Protein AF-A0AAV2YYG1-F1 (afdb_monomer_lite)

Sequence (210 aa):
MPCVVYTFDCQHHDLSSPADANVFAFLDPSVLVTLNFANCSQLIVPQDIHNFPNLVGINVKHSVLVDWSVDAIVSQEYHPLMVFIIFSNVNLTGVPAAIAGPLPDLLQDIEFSHTNLSVIPDNLNEAWPGVGTLYIEYSGIRNVPESLMRMDLFDLSLIGNDLETIPALAQLPTSIGNVALDPNPLQRLPERFTNWLLSSLVWKVRVWWT

Organism: NCBI:txid4803

Radius of gyration: 18.18 Å; chains: 1; bounding box: 48×30×52 Å

InterPro domains:
  IPR001611 Leucine-rich repeat [PS51450] (152-173)
  IPR032675 Leucine-rich repeat domain superfamily [G3DSA:3.80.10.10] (7-203)

Secondary structure (DSSP, 8-state):
---EEEEEETTTTT-SS--STTTTTTS-TTTEEEEEEES-TTEE--GGGGG-TT--EEEEEEEEEEE--GGG---TTT-TT--EEEEEEEE-SSS-GGGSSPPPTT--EEEEES-------TTHHHH-TT--EEEEESS------TTGGGS--SEEE-TTS--S--GGGGG--TT--EEE--S---S---HHHHHHHHH-SS--EE----

Structure (mmCIF, N/CA/C/O backbone):
data_AF-A0AAV2YYG1-F1
#
_entry.id   AF-A0AAV2YYG1-F1
#
loop_
_atom_site.group_PDB
_atom_site.id
_atom_site.type_symbol
_atom_site.label_atom_id
_atom_site.label_alt_id
_atom_site.label_comp_id
_atom_site.label_asym_id
_atom_site.label_entity_id
_atom_site.label_seq_id
_atom_site.pdbx_PDB_ins_code
_atom_site.Cartn_x
_atom_site.Cartn_y
_atom_site.Cartn_z
_atom_site.occupancy
_atom_site.B_iso_or_equiv
_atom_site.auth_seq_id
_atom_site.auth_comp_id
_atom_site.auth_asym_id
_atom_site.auth_atom_id
_atom_site.pdbx_PDB_model_num
ATOM 1 N N . MET A 1 1 ? 19.850 17.125 -1.823 1.00 51.41 1 MET A N 1
ATOM 2 C CA . MET A 1 1 ? 19.357 15.749 -2.020 1.00 51.41 1 MET A CA 1
ATOM 3 C C . MET A 1 1 ? 18.451 15.771 -3.235 1.00 51.41 1 MET A C 1
ATOM 5 O O . MET A 1 1 ? 17.600 16.654 -3.269 1.00 51.41 1 MET A O 1
ATOM 9 N N . PRO A 1 2 ? 18.678 14.944 -4.263 1.00 53.31 2 PRO A N 1
ATOM 10 C CA . PRO A 1 2 ? 17.749 14.862 -5.381 1.00 53.31 2 PRO A CA 1
ATOM 11 C C . PRO A 1 2 ? 16.475 14.131 -4.925 1.00 53.31 2 PRO A C 1
ATOM 13 O O . PRO A 1 2 ? 16.553 13.070 -4.320 1.00 53.31 2 PRO A O 1
ATOM 16 N N . CYS A 1 3 ? 15.317 14.743 -5.176 1.00 72.44 3 CYS A N 1
ATOM 17 C CA . CYS A 1 3 ? 13.986 14.217 -4.866 1.00 72.44 3 CYS A CA 1
ATOM 18 C C . CYS A 1 3 ? 13.313 13.803 -6.177 1.00 72.44 3 CYS A C 1
ATOM 20 O O . CYS A 1 3 ? 12.351 14.443 -6.607 1.00 72.44 3 CYS A O 1
ATOM 22 N N . VAL A 1 4 ? 13.886 12.834 -6.896 1.00 92.12 4 VAL A N 1
ATOM 23 C CA . VAL A 1 4 ? 13.307 12.452 -8.187 1.00 92.12 4 VAL A CA 1
ATOM 24 C C . VAL A 1 4 ? 12.085 11.585 -7.931 1.00 92.12 4 VAL A C 1
ATOM 26 O O . VAL A 1 4 ? 12.166 10.521 -7.317 1.00 92.12 4 VAL A O 1
ATOM 29 N N . VAL A 1 5 ? 10.950 12.073 -8.419 1.00 95.75 5 VAL A N 1
ATOM 30 C CA . VAL A 1 5 ? 9.701 11.329 -8.521 1.00 95.75 5 VAL A CA 1
ATOM 31 C C . VAL A 1 5 ? 9.518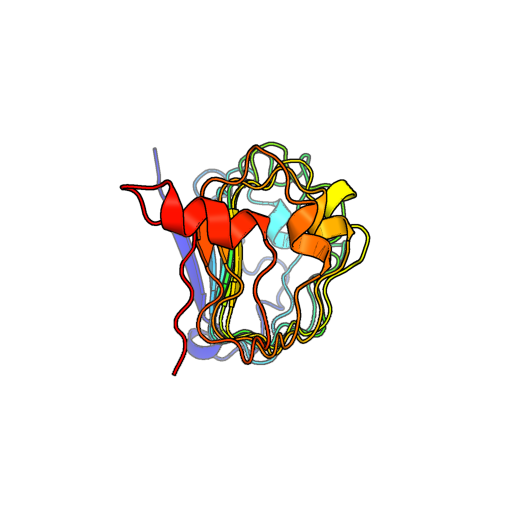 10.991 -9.989 1.00 95.75 5 VAL A C 1
ATOM 33 O O . VAL A 1 5 ? 9.476 11.892 -10.828 1.00 95.75 5 VAL A O 1
ATOM 36 N N . TYR A 1 6 ? 9.406 9.707 -10.305 1.00 96.94 6 TYR A N 1
ATOM 37 C CA . TYR A 1 6 ? 9.127 9.255 -11.659 1.00 96.94 6 TYR A CA 1
ATOM 38 C C . TYR A 1 6 ? 7.736 8.632 -11.727 1.00 96.94 6 TYR A C 1
ATOM 40 O O . TYR A 1 6 ? 7.323 7.905 -10.828 1.00 96.94 6 TYR A O 1
ATOM 48 N N . THR A 1 7 ? 6.997 8.944 -12.791 1.00 97.50 7 THR A N 1
ATOM 49 C CA . THR A 1 7 ? 5.687 8.348 -13.061 1.00 97.50 7 THR A CA 1
ATOM 50 C C . THR A 1 7 ? 5.749 7.607 -14.381 1.00 97.50 7 THR A C 1
ATOM 52 O O . THR A 1 7 ? 5.932 8.236 -15.421 1.00 97.50 7 THR A O 1
ATOM 55 N N . PHE A 1 8 ? 5.566 6.292 -14.328 1.00 97.31 8 PHE A N 1
ATOM 56 C CA . PHE A 1 8 ? 5.313 5.473 -15.499 1.00 97.31 8 PHE A CA 1
ATOM 57 C C . PHE A 1 8 ? 3.809 5.470 -15.775 1.00 97.31 8 PHE A C 1
ATOM 59 O O . PHE A 1 8 ? 3.034 4.804 -15.084 1.00 97.31 8 PHE A O 1
ATOM 66 N N . ASP A 1 9 ? 3.394 6.271 -16.752 1.00 97.81 9 ASP A N 1
ATOM 67 C CA . ASP A 1 9 ? 2.005 6.357 -17.193 1.00 97.81 9 ASP A CA 1
ATOM 68 C C . ASP A 1 9 ? 1.809 5.473 -18.428 1.00 97.81 9 ASP A C 1
ATOM 70 O O . ASP A 1 9 ? 2.222 5.824 -19.534 1.00 97.81 9 ASP A O 1
ATOM 74 N N . CYS A 1 10 ? 1.198 4.305 -18.231 1.00 97.25 10 CYS A N 1
ATOM 75 C CA . CYS A 1 10 ? 0.993 3.320 -19.289 1.00 97.25 10 CYS A CA 1
ATOM 76 C C . CYS A 1 10 ? 0.221 3.905 -20.482 1.00 97.25 10 CYS A C 1
ATOM 78 O O . CYS A 1 10 ? 0.603 3.676 -21.628 1.00 97.25 10 CYS A O 1
ATOM 80 N N . GLN A 1 11 ? -0.800 4.727 -20.227 1.00 95.88 11 GLN A N 1
ATOM 81 C CA . GLN A 1 11 ? -1.577 5.369 -21.283 1.00 95.88 11 GLN A CA 1
ATOM 82 C C . GLN A 1 11 ? -0.733 6.372 -22.076 1.00 95.88 11 GLN A C 1
ATOM 84 O O . GLN A 1 11 ? -0.857 6.439 -23.294 1.00 95.88 11 GLN A O 1
ATOM 89 N N . HIS A 1 12 ? 0.143 7.132 -21.413 1.00 95.50 12 HIS A N 1
ATOM 90 C CA . HIS A 1 12 ? 1.052 8.054 -22.100 1.00 95.50 12 HIS A CA 1
ATOM 91 C C . HIS A 1 12 ? 2.069 7.334 -22.996 1.00 95.50 12 HIS A C 1
ATOM 93 O O . HIS A 1 12 ? 2.503 7.886 -24.005 1.00 95.50 12 HIS A O 1
ATOM 99 N N . HIS A 1 13 ? 2.444 6.111 -22.623 1.00 91.38 13 HIS A N 1
ATOM 100 C CA . HIS A 1 13 ? 3.375 5.278 -23.376 1.00 91.38 13 HIS A CA 1
ATOM 101 C C . HIS A 1 13 ? 2.696 4.368 -24.412 1.00 91.38 13 HIS A C 1
ATOM 103 O O . HIS A 1 13 ? 3.400 3.617 -25.080 1.00 91.38 13 HIS A O 1
ATOM 109 N N . ASP A 1 14 ? 1.364 4.419 -24.555 1.00 94.38 14 ASP A N 1
ATOM 110 C CA . ASP A 1 14 ? 0.575 3.478 -25.367 1.00 94.38 14 ASP A CA 1
ATOM 111 C C . ASP A 1 14 ? 0.835 1.999 -24.994 1.00 94.38 14 ASP A C 1
ATOM 113 O O . ASP A 1 14 ? 0.832 1.097 -25.835 1.00 94.38 14 ASP A O 1
ATOM 117 N N . LEU A 1 15 ? 1.055 1.742 -23.701 1.00 95.25 15 LEU A N 1
ATOM 118 C CA . LEU A 1 15 ? 1.311 0.425 -23.120 1.00 95.25 15 LEU A CA 1
ATOM 119 C C . LEU A 1 15 ? 0.206 0.042 -22.131 1.00 95.25 15 LEU A C 1
ATOM 121 O O . LEU A 1 15 ? -0.528 0.882 -21.619 1.00 95.25 15 LEU A O 1
ATOM 125 N N . SER A 1 16 ? 0.091 -1.248 -21.820 1.00 95.94 16 SER A N 1
ATOM 126 C CA . SER A 1 16 ? -0.790 -1.741 -20.748 1.00 95.94 16 SER A CA 1
ATOM 127 C C . SER A 1 16 ? -0.060 -1.963 -19.420 1.00 95.94 16 SER A C 1
ATOM 129 O O . SER A 1 16 ? -0.708 -2.021 -18.374 1.00 95.94 16 SER A O 1
ATOM 131 N N . SER A 1 17 ? 1.268 -2.112 -19.479 1.00 96.19 17 SER A N 1
ATOM 132 C CA . SER A 1 17 ? 2.172 -2.389 -18.360 1.00 96.19 17 SER A CA 1
ATOM 133 C C . SER A 1 17 ? 3.616 -2.015 -18.733 1.00 96.19 17 SER A C 1
ATOM 135 O O . SER A 1 17 ? 3.955 -2.087 -19.918 1.00 96.19 17 SER A O 1
ATOM 137 N N . PRO A 1 18 ? 4.495 -1.696 -17.767 1.00 93.00 18 PRO A N 1
ATOM 138 C CA . PRO A 1 18 ? 5.950 -1.695 -17.956 1.00 93.00 18 PRO A CA 1
ATOM 139 C C . PRO A 1 18 ? 6.473 -3.133 -18.166 1.00 93.00 18 PRO A C 1
ATOM 141 O O . PRO A 1 18 ? 6.970 -3.764 -17.240 1.00 93.00 18 PRO A O 1
ATOM 144 N N . ALA A 1 19 ? 6.279 -3.696 -19.362 1.00 74.38 19 ALA A N 1
ATOM 145 C CA . ALA A 1 19 ? 6.560 -5.109 -19.657 1.00 74.38 19 ALA A CA 1
ATOM 146 C C . ALA A 1 19 ? 7.968 -5.379 -20.223 1.00 74.38 19 ALA A C 1
ATOM 148 O O . ALA A 1 19 ? 8.418 -6.525 -20.224 1.00 74.38 19 ALA A O 1
ATOM 149 N N . ASP A 1 20 ? 8.661 -4.349 -20.710 1.00 74.12 20 ASP A N 1
ATOM 150 C CA . ASP A 1 20 ? 9.981 -4.508 -21.317 1.00 74.12 20 ASP A CA 1
ATOM 151 C C . ASP A 1 20 ? 11.079 -4.595 -20.250 1.00 74.12 20 ASP A C 1
ATOM 153 O O . ASP A 1 20 ? 11.157 -3.766 -19.340 1.00 74.12 20 ASP A O 1
ATOM 157 N N . ALA A 1 21 ? 11.981 -5.570 -20.397 1.00 64.81 21 ALA A N 1
ATOM 158 C CA . ALA A 1 21 ? 13.201 -5.618 -19.598 1.00 64.81 21 ALA A CA 1
ATOM 159 C C . ALA A 1 21 ? 13.973 -4.301 -19.771 1.00 64.81 21 ALA A C 1
ATOM 161 O O . ALA A 1 21 ? 14.219 -3.884 -20.907 1.00 64.81 21 ALA A O 1
ATOM 162 N N . ASN A 1 22 ? 14.403 -3.680 -18.668 1.00 71.25 22 ASN A N 1
ATOM 163 C CA . ASN A 1 22 ? 15.086 -2.382 -18.650 1.00 71.25 22 ASN A CA 1
ATOM 164 C C . ASN A 1 22 ? 14.200 -1.163 -18.955 1.00 71.25 22 ASN A C 1
ATOM 166 O O . ASN A 1 22 ? 14.725 -0.110 -19.329 1.00 71.25 22 ASN A O 1
ATOM 170 N N . VAL A 1 23 ? 12.881 -1.252 -18.751 1.00 85.31 23 VAL A N 1
ATOM 171 C CA . VAL A 1 23 ? 11.948 -0.112 -18.879 1.00 85.31 23 VAL A CA 1
ATOM 172 C C . VAL A 1 23 ? 12.403 1.138 -18.109 1.00 85.31 23 VAL A C 1
ATOM 174 O O . VAL A 1 23 ? 12.084 2.259 -18.497 1.00 85.31 23 VAL A O 1
ATOM 177 N N . PHE A 1 24 ? 13.214 0.963 -17.062 1.00 92.12 24 PHE A N 1
ATOM 178 C CA . PHE A 1 24 ? 13.755 2.045 -16.243 1.00 92.12 24 PHE A CA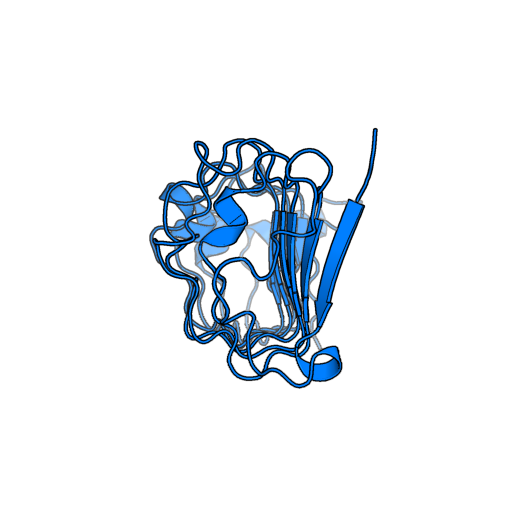 1
ATOM 179 C C . PHE A 1 24 ? 15.261 2.303 -16.410 1.00 92.12 24 PHE A C 1
ATOM 181 O O . PHE A 1 24 ? 15.822 3.074 -15.638 1.00 92.12 24 PHE A O 1
ATOM 188 N N . ALA A 1 25 ? 15.942 1.730 -17.409 1.00 89.19 25 ALA A N 1
ATOM 189 C CA . ALA A 1 25 ? 17.404 1.862 -17.547 1.00 89.19 25 ALA A CA 1
ATOM 190 C C . ALA A 1 25 ? 17.914 3.289 -17.810 1.00 89.19 25 ALA A C 1
ATOM 192 O O . ALA A 1 25 ? 19.109 3.549 -17.687 1.00 89.19 25 ALA A O 1
ATOM 193 N N . PHE A 1 26 ? 17.035 4.219 -18.182 1.00 90.19 26 PHE A N 1
ATOM 194 C CA . PHE A 1 26 ? 17.389 5.631 -18.333 1.00 90.19 26 PHE A CA 1
ATOM 195 C C . PHE A 1 26 ? 17.373 6.401 -17.000 1.00 90.19 26 PHE A C 1
ATOM 197 O O . PHE A 1 26 ? 17.839 7.540 -16.953 1.00 90.19 26 PHE A O 1
ATOM 204 N N . LEU A 1 27 ? 16.811 5.815 -15.938 1.00 93.06 27 LEU A N 1
ATOM 205 C CA . LEU A 1 27 ? 16.780 6.407 -14.606 1.00 93.06 27 LEU A CA 1
ATOM 206 C C . LEU A 1 27 ? 18.085 6.102 -13.879 1.00 93.06 27 LEU A C 1
ATOM 208 O O . LEU A 1 27 ? 18.569 4.975 -13.909 1.00 93.06 27 LEU A O 1
ATOM 212 N N . ASP A 1 28 ? 18.626 7.101 -13.184 1.00 92.69 28 ASP A N 1
ATOM 213 C CA . ASP A 1 28 ? 19.733 6.887 -12.256 1.00 92.69 28 ASP A CA 1
ATOM 214 C C . ASP A 1 28 ? 19.199 6.191 -10.982 1.00 92.69 28 ASP A C 1
ATOM 216 O O . ASP A 1 28 ? 18.372 6.772 -10.267 1.00 92.69 28 ASP A O 1
ATOM 220 N N . PRO A 1 29 ? 19.672 4.965 -10.677 1.00 92.25 29 PRO A N 1
ATOM 221 C CA . PRO A 1 29 ? 19.331 4.208 -9.472 1.00 92.25 29 PRO A CA 1
ATOM 222 C C . PRO A 1 29 ? 19.392 4.984 -8.157 1.00 92.25 29 PRO A C 1
ATOM 224 O O . PRO A 1 29 ? 18.613 4.745 -7.236 1.00 92.25 29 PRO A O 1
ATOM 227 N N . SER A 1 30 ? 20.355 5.900 -8.050 1.00 91.62 30 SER A N 1
ATOM 228 C CA . SER A 1 30 ? 20.722 6.551 -6.795 1.00 91.62 30 SER A CA 1
ATOM 229 C C . SER A 1 30 ? 19.856 7.761 -6.454 1.00 91.62 30 SER A C 1
ATOM 231 O O . SER A 1 30 ? 19.866 8.212 -5.307 1.00 91.62 30 SER A O 1
ATOM 233 N N . VAL A 1 31 ? 19.104 8.293 -7.420 1.00 93.50 31 VAL A N 1
ATOM 234 C CA . VAL A 1 31 ? 18.347 9.545 -7.250 1.00 93.50 31 VAL A CA 1
ATOM 235 C C . VAL A 1 31 ? 16.837 9.347 -7.194 1.00 93.50 31 VAL A C 1
ATOM 237 O O . VAL A 1 31 ? 16.133 10.282 -6.804 1.00 93.50 31 VAL A O 1
ATOM 240 N N . LEU A 1 32 ? 16.334 8.177 -7.605 1.00 95.62 32 LEU A N 1
ATOM 241 C CA . LEU A 1 32 ? 14.904 7.888 -7.611 1.00 95.62 32 LEU A CA 1
ATOM 242 C C . LEU A 1 32 ? 14.409 7.631 -6.185 1.00 95.62 32 LEU A C 1
ATOM 244 O O . LEU A 1 32 ? 14.828 6.681 -5.532 1.00 95.62 32 LEU A O 1
ATOM 248 N N . VAL A 1 33 ? 13.495 8.487 -5.732 1.00 96.56 33 VAL A N 1
ATOM 249 C CA . VAL A 1 33 ? 12.926 8.457 -4.378 1.00 96.56 33 VAL A CA 1
ATOM 250 C C . VAL A 1 33 ? 11.490 7.943 -4.398 1.00 96.56 33 VAL A C 1
ATOM 252 O O . VAL A 1 33 ? 11.056 7.276 -3.464 1.00 96.56 33 VAL A O 1
ATOM 255 N N . THR A 1 34 ? 10.735 8.224 -5.458 1.00 97.56 34 THR A N 1
ATOM 256 C CA . THR A 1 34 ? 9.351 7.752 -5.572 1.00 97.56 34 THR A CA 1
ATOM 257 C C . THR A 1 34 ? 9.064 7.268 -6.979 1.00 97.56 34 THR A C 1
ATOM 259 O O . THR A 1 34 ? 9.328 7.983 -7.950 1.00 97.56 34 THR A O 1
ATOM 262 N N . LEU A 1 35 ? 8.482 6.075 -7.073 1.00 97.81 35 LEU A N 1
ATOM 263 C CA . LEU A 1 35 ? 8.039 5.478 -8.326 1.00 97.81 35 LEU A CA 1
ATOM 264 C C . LEU A 1 35 ? 6.513 5.379 -8.342 1.00 97.81 35 LEU A C 1
ATOM 266 O O . LEU A 1 35 ? 5.909 4.763 -7.469 1.00 97.81 35 LEU A O 1
ATOM 270 N N . ASN A 1 36 ? 5.889 5.981 -9.350 1.00 98.38 36 ASN A N 1
ATOM 271 C CA . ASN A 1 36 ? 4.447 5.928 -9.540 1.00 98.38 36 ASN A CA 1
ATOM 272 C C . ASN A 1 36 ? 4.114 5.094 -10.777 1.00 98.38 36 ASN A C 1
ATOM 274 O O . ASN A 1 36 ? 4.598 5.397 -11.865 1.00 98.38 36 ASN A O 1
ATOM 278 N N . PHE A 1 37 ? 3.220 4.124 -10.637 1.00 98.44 37 PHE A N 1
ATOM 279 C CA . PHE A 1 37 ? 2.579 3.431 -11.752 1.00 98.44 37 PHE A CA 1
ATOM 280 C C . PHE A 1 37 ? 1.180 4.007 -11.949 1.00 98.44 37 PHE A C 1
ATOM 282 O O . PHE A 1 37 ? 0.403 4.092 -10.995 1.00 98.44 37 PHE A O 1
ATOM 289 N N . ALA A 1 38 ? 0.859 4.448 -13.163 1.00 98.50 38 ALA A N 1
ATOM 290 C CA . ALA A 1 38 ? -0.392 5.139 -13.448 1.00 98.50 38 ALA A CA 1
ATOM 291 C C . ALA A 1 38 ? -1.056 4.633 -14.726 1.00 98.50 38 ALA A C 1
ATOM 293 O O . ALA A 1 38 ? -0.382 4.383 -15.723 1.00 98.50 38 ALA A O 1
ATOM 294 N N . ASN A 1 39 ? -2.390 4.577 -14.708 1.00 98.50 39 ASN A N 1
ATOM 295 C CA . ASN A 1 39 ? -3.216 4.363 -15.899 1.00 98.50 39 ASN A CA 1
ATOM 296 C C . ASN A 1 39 ? -2.889 3.059 -16.652 1.00 98.50 39 ASN A C 1
ATOM 298 O O . ASN A 1 39 ? -2.951 3.003 -17.879 1.00 98.50 39 ASN A O 1
ATOM 302 N N . CYS A 1 40 ? -2.526 2.002 -15.920 1.00 98.25 40 CYS A N 1
ATOM 303 C CA . CYS A 1 40 ? -2.125 0.713 -16.476 1.00 98.25 40 CYS A CA 1
ATOM 304 C C . CYS A 1 40 ? -3.293 -0.280 -16.447 1.00 98.25 40 CYS A C 1
ATOM 306 O O . CYS A 1 40 ? -3.801 -0.639 -15.386 1.00 98.25 40 CYS A O 1
ATOM 308 N N . SER A 1 41 ? -3.722 -0.752 -17.618 1.00 97.62 41 SER A N 1
ATOM 309 C CA . SER A 1 41 ? -4.866 -1.668 -17.748 1.00 97.62 41 SER A CA 1
ATOM 310 C C . SER A 1 41 ? -4.538 -3.130 -17.432 1.00 97.62 41 SER A C 1
ATOM 312 O O . SER A 1 41 ? -5.463 -3.928 -17.276 1.00 97.62 41 SER A O 1
ATOM 314 N N . GLN A 1 42 ? -3.252 -3.491 -17.364 1.00 97.06 42 GLN A N 1
ATOM 315 C CA . GLN A 1 42 ? -2.752 -4.837 -17.060 1.00 97.06 42 GLN A CA 1
ATOM 316 C C . GLN A 1 42 ? -1.432 -4.754 -16.270 1.00 97.06 42 GLN A C 1
ATOM 318 O O . GLN A 1 42 ? -0.441 -5.363 -16.662 1.00 97.06 42 GLN A O 1
ATOM 323 N N . LEU A 1 43 ? -1.378 -3.942 -15.212 1.00 97.62 43 LEU A N 1
ATOM 324 C CA . LEU A 1 43 ? -0.138 -3.663 -14.490 1.00 97.62 43 LEU A CA 1
ATOM 325 C C . LEU A 1 43 ? 0.477 -4.941 -13.911 1.00 97.62 43 LEU A C 1
ATOM 327 O O . LEU A 1 43 ? -0.119 -5.605 -13.064 1.00 97.62 43 LEU A O 1
ATOM 331 N N . ILE A 1 44 ? 1.703 -5.210 -14.339 1.00 96.56 44 ILE A N 1
ATOM 332 C CA . ILE A 1 44 ? 2.646 -6.134 -13.725 1.00 96.56 44 ILE A CA 1
ATOM 333 C C . ILE A 1 44 ? 3.800 -5.277 -13.211 1.00 96.56 44 ILE A C 1
ATOM 335 O O . ILE A 1 44 ? 4.444 -4.581 -14.001 1.00 96.56 44 ILE A O 1
ATOM 339 N N . VAL A 1 45 ? 4.037 -5.280 -11.900 1.00 96.94 45 VAL A N 1
ATOM 340 C CA . VAL A 1 45 ? 5.170 -4.544 -11.318 1.00 96.94 45 VAL A CA 1
ATOM 341 C C . VAL A 1 45 ? 6.466 -5.292 -11.660 1.00 96.94 45 VAL A C 1
ATOM 343 O O . VAL A 1 45 ? 6.595 -6.460 -11.291 1.00 96.94 45 VAL A O 1
ATOM 346 N N . PRO A 1 46 ? 7.418 -4.668 -12.377 1.00 95.56 46 PRO A N 1
ATOM 347 C CA . PRO A 1 46 ? 8.598 -5.365 -12.876 1.00 95.56 46 PRO A CA 1
ATOM 348 C C . PRO A 1 46 ? 9.657 -5.529 -11.778 1.00 95.56 46 PRO A C 1
ATOM 350 O O . PRO A 1 46 ? 9.810 -4.658 -10.922 1.00 95.56 46 PRO A O 1
ATOM 353 N N . GLN A 1 47 ? 10.460 -6.596 -11.852 1.00 94.75 47 GLN A N 1
ATOM 354 C CA . GLN A 1 47 ? 11.603 -6.812 -10.945 1.00 94.75 47 GLN A CA 1
ATOM 355 C C . GLN A 1 47 ? 12.628 -5.664 -10.990 1.00 94.75 47 GLN A C 1
ATOM 357 O O . GLN A 1 47 ? 13.372 -5.457 -10.037 1.00 94.75 47 GLN A O 1
ATOM 362 N N . ASP A 1 48 ? 12.652 -4.880 -12.077 1.00 93.88 48 ASP A N 1
ATOM 363 C CA . ASP A 1 48 ? 13.523 -3.717 -12.249 1.00 93.88 48 ASP A CA 1
ATOM 364 C C . ASP A 1 48 ? 13.404 -2.696 -11.107 1.00 93.88 48 ASP A C 1
ATOM 366 O O . ASP A 1 48 ? 14.321 -1.890 -10.939 1.00 93.88 48 ASP A O 1
ATOM 370 N N . ILE A 1 49 ? 12.332 -2.732 -10.296 1.00 95.88 49 ILE A N 1
ATOM 371 C CA . ILE A 1 49 ? 12.246 -1.900 -9.090 1.00 95.88 49 ILE A CA 1
ATOM 372 C C . ILE A 1 49 ? 13.425 -2.138 -8.137 1.00 95.88 49 ILE A C 1
ATOM 374 O O . ILE A 1 49 ? 13.886 -1.181 -7.521 1.00 95.88 49 ILE A O 1
ATOM 378 N N . HIS A 1 50 ? 13.984 -3.356 -8.080 1.00 96.25 50 HIS A N 1
ATOM 379 C CA . HIS A 1 50 ? 15.146 -3.718 -7.250 1.00 96.25 50 HIS A CA 1
ATOM 380 C C . HIS A 1 50 ? 16.401 -2.907 -7.560 1.00 96.25 50 HIS A C 1
ATOM 382 O O . HIS A 1 50 ? 17.280 -2.783 -6.709 1.00 96.25 50 HIS A O 1
ATOM 388 N N . ASN A 1 51 ? 16.476 -2.300 -8.745 1.00 95.44 51 ASN A N 1
ATOM 389 C CA . ASN A 1 51 ? 17.582 -1.424 -9.108 1.00 95.44 51 ASN A CA 1
ATOM 390 C C . ASN A 1 51 ? 17.548 -0.080 -8.366 1.00 95.44 51 ASN A C 1
ATOM 392 O O . ASN A 1 51 ? 18.503 0.677 -8.487 1.00 95.44 51 ASN A O 1
ATOM 396 N N . PHE A 1 52 ? 16.496 0.239 -7.605 1.00 96.50 52 PHE A N 1
ATOM 397 C CA . PHE A 1 52 ? 16.326 1.532 -6.937 1.00 96.50 52 PHE A CA 1
ATOM 398 C C . PHE A 1 52 ? 16.361 1.383 -5.403 1.00 96.50 52 PHE A C 1
ATOM 400 O O . PHE A 1 52 ? 15.314 1.368 -4.750 1.00 96.50 52 PHE A O 1
ATOM 407 N N . PRO A 1 53 ? 17.558 1.307 -4.786 1.00 96.06 53 PRO A N 1
ATOM 408 C CA . PRO A 1 53 ? 17.691 1.097 -3.340 1.00 96.06 53 PRO A CA 1
ATOM 409 C C . PRO A 1 53 ? 17.244 2.302 -2.501 1.00 96.06 53 PRO A C 1
ATOM 411 O O . PRO A 1 53 ? 16.982 2.164 -1.307 1.00 96.06 53 PRO A O 1
ATOM 414 N N . ASN A 1 54 ? 17.149 3.484 -3.122 1.00 96.75 54 ASN A N 1
ATOM 415 C CA . ASN A 1 54 ? 16.778 4.735 -2.461 1.00 96.75 54 ASN A CA 1
ATOM 416 C C . ASN A 1 54 ? 15.284 5.074 -2.573 1.00 96.75 54 ASN A C 1
ATOM 418 O O . ASN A 1 54 ? 14.889 6.190 -2.227 1.00 96.75 54 ASN A O 1
ATOM 422 N N . LEU A 1 55 ? 14.454 4.129 -3.034 1.00 97.56 55 LEU A N 1
ATOM 423 C CA . LEU A 1 55 ? 13.008 4.310 -3.022 1.00 97.56 55 LEU A CA 1
ATOM 424 C C . LEU A 1 55 ? 12.513 4.502 -1.590 1.00 97.56 55 LEU A C 1
ATOM 426 O O . LEU A 1 55 ? 12.699 3.650 -0.727 1.00 97.56 55 LEU A O 1
ATOM 430 N N . VAL A 1 56 ? 11.847 5.632 -1.385 1.00 98.12 56 VAL A N 1
ATOM 431 C CA . VAL A 1 56 ? 11.099 5.983 -0.178 1.00 98.12 56 VAL A CA 1
ATOM 432 C C . VAL A 1 56 ? 9.628 5.615 -0.330 1.00 98.12 56 VAL A C 1
ATOM 434 O O . VAL A 1 56 ? 8.959 5.369 0.668 1.00 98.12 56 VAL A O 1
ATOM 437 N N . GLY A 1 57 ? 9.107 5.535 -1.554 1.00 98.25 57 GLY A N 1
ATOM 438 C CA . GLY A 1 57 ? 7.745 5.056 -1.726 1.00 98.25 57 GLY A CA 1
ATOM 439 C C . GLY A 1 57 ? 7.361 4.659 -3.136 1.00 98.25 57 GLY A C 1
ATOM 440 O O . GLY A 1 57 ? 7.974 5.074 -4.126 1.00 98.25 57 GLY A O 1
ATOM 441 N N . ILE A 1 58 ? 6.305 3.855 -3.201 1.00 98.69 58 ILE A N 1
ATOM 442 C CA . ILE A 1 58 ? 5.675 3.410 -4.441 1.00 98.69 58 ILE A CA 1
ATOM 443 C C . ILE A 1 58 ? 4.200 3.800 -4.407 1.00 98.69 58 ILE A C 1
ATOM 445 O O . ILE A 1 58 ? 3.495 3.512 -3.442 1.00 98.69 58 ILE A O 1
ATOM 449 N N . ASN A 1 59 ? 3.724 4.421 -5.485 1.00 98.75 59 ASN A N 1
ATOM 450 C CA . ASN A 1 59 ? 2.300 4.676 -5.687 1.00 98.75 59 ASN A CA 1
ATOM 451 C C . ASN A 1 59 ? 1.787 3.876 -6.885 1.00 98.75 59 ASN A C 1
ATOM 453 O O . ASN A 1 59 ? 2.385 3.908 -7.960 1.00 98.75 59 ASN A O 1
ATOM 457 N N . VAL A 1 60 ? 0.631 3.239 -6.745 1.00 98.75 60 VAL A N 1
ATOM 458 C CA . VAL A 1 60 ? -0.109 2.634 -7.856 1.00 98.75 60 VAL A CA 1
ATOM 459 C C . VAL A 1 60 ? -1.452 3.337 -7.959 1.00 98.75 60 VAL A C 1
ATOM 461 O O . VAL A 1 60 ? -2.216 3.357 -6.996 1.00 98.75 60 VAL A O 1
ATOM 464 N N . LYS A 1 61 ? -1.748 3.935 -9.117 1.00 98.44 61 LYS A N 1
ATOM 465 C CA . LYS A 1 61 ? -2.982 4.702 -9.313 1.00 98.44 61 LYS A CA 1
ATOM 466 C C . LYS A 1 61 ? -3.728 4.360 -10.593 1.00 98.44 61 LYS A C 1
ATOM 468 O O . LYS A 1 61 ? -3.104 4.137 -11.631 1.00 98.44 61 LYS A O 1
ATOM 473 N N . HIS A 1 62 ? -5.059 4.377 -10.531 1.00 98.50 62 HIS A N 1
ATOM 474 C CA . HIS A 1 62 ? -5.945 4.234 -11.696 1.00 98.50 62 HIS A CA 1
ATOM 475 C C . HIS A 1 62 ? -5.570 3.040 -12.589 1.00 98.50 62 HIS A C 1
ATOM 477 O O . HIS A 1 62 ? -5.411 3.182 -13.800 1.00 98.50 62 HIS A O 1
ATOM 483 N N . SER A 1 63 ? -5.332 1.879 -11.981 1.00 98.56 63 SER A N 1
ATOM 484 C CA . SER A 1 63 ? -4.740 0.727 -12.669 1.00 98.56 63 SER A CA 1
ATOM 485 C C . SER A 1 63 ? -5.442 -0.580 -12.312 1.00 98.56 63 SER A C 1
ATOM 487 O O . SER A 1 63 ? -6.113 -0.687 -11.289 1.00 98.56 63 SER A O 1
ATOM 489 N N . VAL A 1 64 ? -5.269 -1.597 -13.148 1.00 98.31 64 VAL A N 1
ATOM 490 C CA . VAL A 1 64 ? -5.617 -2.985 -12.826 1.00 98.31 64 VAL A CA 1
ATOM 491 C C . VAL A 1 64 ? -4.318 -3.710 -12.526 1.00 98.31 64 VAL A C 1
ATOM 493 O O . VAL A 1 64 ? -3.537 -3.949 -13.444 1.00 98.31 64 VAL A O 1
ATOM 496 N N . LEU A 1 65 ? -4.069 -4.021 -11.254 1.00 97.62 65 LEU A N 1
ATOM 497 C CA . LEU A 1 65 ? -2.891 -4.770 -10.838 1.00 97.62 65 LEU A CA 1
ATOM 498 C C . LEU A 1 65 ? -3.133 -6.255 -11.096 1.00 97.62 65 LEU A C 1
ATOM 500 O O . LEU A 1 65 ? -3.874 -6.919 -10.373 1.00 97.62 65 LEU A O 1
ATOM 504 N N . VAL A 1 66 ? -2.513 -6.753 -12.159 1.00 96.50 66 VAL A N 1
ATOM 505 C CA . VAL A 1 66 ? -2.556 -8.162 -12.543 1.00 96.50 66 VAL A CA 1
ATOM 506 C C . VAL A 1 66 ? -1.569 -8.958 -11.704 1.00 96.50 66 VAL A C 1
ATOM 508 O O . VAL A 1 66 ? -1.921 -10.034 -11.227 1.00 96.50 66 VAL A O 1
ATOM 511 N N . ASP A 1 67 ? -0.358 -8.426 -11.509 1.00 96.19 67 ASP A N 1
ATOM 512 C CA . ASP A 1 67 ? 0.672 -9.105 -10.731 1.00 96.19 67 ASP A CA 1
ATOM 513 C C . ASP A 1 67 ? 1.653 -8.133 -10.059 1.00 96.19 67 ASP A C 1
ATOM 515 O O . ASP A 1 67 ? 2.061 -7.110 -10.612 1.00 96.19 67 ASP A O 1
ATOM 519 N N . TRP A 1 68 ? 2.046 -8.491 -8.845 1.00 97.25 68 TRP A N 1
ATOM 520 C CA . TRP A 1 68 ? 3.199 -7.945 -8.141 1.00 97.25 68 TRP A CA 1
ATOM 521 C C . TRP A 1 68 ? 3.740 -9.085 -7.280 1.00 97.25 68 TRP A C 1
ATOM 523 O O . TRP A 1 68 ? 3.396 -9.262 -6.104 1.00 97.25 68 TRP A O 1
ATOM 533 N N . SER A 1 69 ? 4.504 -9.933 -7.966 1.00 96.25 69 SER A N 1
ATOM 534 C CA . SER A 1 69 ? 4.989 -11.212 -7.474 1.00 96.25 69 SER A CA 1
ATOM 535 C C . SER A 1 69 ? 6.215 -11.053 -6.575 1.00 96.25 69 SER A C 1
ATOM 537 O O . SER A 1 69 ? 6.805 -9.979 -6.449 1.00 96.25 69 SER A O 1
ATOM 539 N N . VAL A 1 70 ? 6.646 -12.165 -5.980 1.00 96.94 70 VAL A N 1
ATOM 540 C CA . VAL A 1 70 ? 7.880 -12.238 -5.185 1.00 96.94 70 VAL A CA 1
ATOM 541 C C . VAL A 1 70 ? 9.151 -11.904 -5.981 1.00 96.94 70 VAL A C 1
ATOM 543 O O . VAL A 1 70 ? 10.165 -11.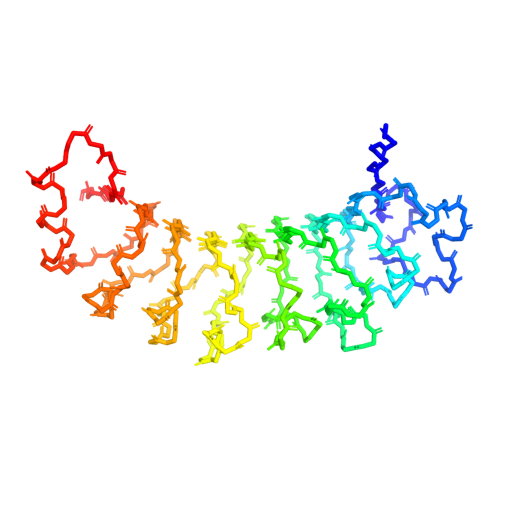581 -5.370 1.00 96.94 70 VAL A O 1
ATOM 546 N N . ASP A 1 71 ? 9.110 -11.918 -7.316 1.00 95.94 71 ASP A N 1
ATOM 547 C CA . ASP A 1 71 ? 10.253 -11.514 -8.148 1.00 95.94 71 ASP A CA 1
ATOM 548 C C . ASP A 1 71 ? 10.513 -10.002 -8.063 1.00 95.94 71 ASP A C 1
ATOM 550 O O . ASP A 1 71 ? 11.628 -9.549 -8.288 1.00 95.94 71 ASP A O 1
ATOM 554 N N . ALA A 1 72 ? 9.497 -9.221 -7.687 1.00 96.38 72 ALA A N 1
ATOM 555 C CA . ALA A 1 72 ? 9.583 -7.792 -7.401 1.00 96.38 72 ALA A CA 1
ATOM 556 C C . ALA A 1 72 ? 9.280 -7.517 -5.914 1.00 96.38 72 ALA A C 1
ATOM 558 O O . ALA A 1 72 ? 8.557 -6.577 -5.576 1.00 96.38 72 ALA A O 1
ATOM 559 N N . ILE A 1 73 ? 9.786 -8.376 -5.017 1.00 97.94 73 ILE A N 1
ATOM 560 C CA . ILE A 1 73 ? 9.534 -8.284 -3.571 1.00 97.94 73 ILE A CA 1
ATOM 561 C C . ILE A 1 73 ? 10.016 -6.957 -2.982 1.00 97.94 73 ILE A C 1
ATOM 563 O O . ILE A 1 73 ? 11.110 -6.487 -3.300 1.00 97.94 73 ILE A O 1
ATOM 567 N N . VAL A 1 74 ? 9.222 -6.395 -2.069 1.00 98.19 74 VAL A N 1
ATOM 568 C CA . VAL A 1 74 ? 9.640 -5.269 -1.235 1.00 98.19 74 VAL A CA 1
ATOM 569 C C . VAL A 1 74 ? 10.195 -5.812 0.071 1.00 98.19 74 VAL A C 1
ATOM 571 O O . VAL A 1 74 ? 9.460 -6.343 0.896 1.00 98.19 74 VAL A O 1
ATOM 574 N N . SER A 1 75 ? 11.507 -5.686 0.258 1.00 97.62 75 SER A N 1
ATOM 575 C CA . SER A 1 75 ? 12.207 -6.229 1.421 1.00 97.62 75 SER A CA 1
ATOM 576 C C . SER A 1 75 ? 13.319 -5.300 1.894 1.00 97.62 75 SER A C 1
ATOM 578 O O . SER A 1 75 ? 13.754 -4.401 1.169 1.00 97.62 75 SER A O 1
ATOM 580 N N . GLN A 1 76 ? 13.814 -5.548 3.107 1.00 97.44 76 GLN A N 1
ATOM 581 C CA . GLN A 1 76 ? 14.951 -4.827 3.681 1.00 97.44 76 GLN A CA 1
ATOM 582 C C . GLN A 1 76 ? 16.214 -4.890 2.800 1.00 97.44 76 GLN A C 1
ATOM 584 O O . GLN A 1 76 ? 17.039 -3.982 2.847 1.00 97.44 76 GLN A O 1
ATOM 589 N N . GLU A 1 77 ? 16.370 -5.953 2.007 1.00 97.50 77 GLU A N 1
ATOM 590 C CA . GLU A 1 77 ? 17.502 -6.133 1.094 1.00 97.50 77 GLU A CA 1
ATOM 591 C C . GLU A 1 77 ? 17.438 -5.165 -0.094 1.00 97.50 77 GLU A C 1
ATOM 593 O O . GLU A 1 77 ? 18.438 -4.524 -0.414 1.00 97.50 77 GLU A O 1
ATOM 598 N N . TYR A 1 78 ? 16.266 -5.034 -0.722 1.00 97.81 78 TYR A N 1
ATOM 599 C CA . TYR A 1 78 ? 16.113 -4.249 -1.950 1.00 97.81 78 TYR A CA 1
ATOM 600 C C . TYR A 1 78 ? 15.717 -2.796 -1.699 1.00 97.81 78 TYR A C 1
ATOM 602 O O . TYR A 1 78 ? 16.156 -1.905 -2.425 1.00 97.81 78 TYR A O 1
ATOM 610 N N . HIS A 1 79 ? 14.893 -2.535 -0.683 1.00 97.81 79 HIS A N 1
ATOM 611 C CA . HIS A 1 79 ? 14.291 -1.223 -0.444 1.00 97.81 79 HIS A CA 1
ATOM 612 C C . HIS A 1 79 ? 14.391 -0.795 1.028 1.00 97.81 79 HIS A C 1
ATOM 614 O O . HIS A 1 79 ? 13.371 -0.547 1.673 1.00 97.81 79 HIS A O 1
ATOM 620 N N . PRO A 1 80 ? 15.613 -0.667 1.582 1.00 97.69 80 PRO A N 1
ATOM 621 C CA . PRO A 1 80 ? 15.820 -0.370 3.000 1.00 97.69 80 PRO A CA 1
ATOM 622 C C . PRO A 1 80 ? 15.294 1.006 3.428 1.00 97.69 80 PRO A C 1
ATOM 624 O O . PRO A 1 80 ? 15.157 1.250 4.624 1.00 97.69 80 PRO A O 1
ATOM 627 N N . LEU A 1 81 ? 15.045 1.911 2.474 1.00 97.75 81 LEU A N 1
ATOM 628 C CA . LEU A 1 81 ? 14.550 3.268 2.716 1.00 97.75 81 LEU A CA 1
ATOM 629 C C . LEU A 1 81 ? 13.047 3.432 2.454 1.00 97.75 81 LEU A C 1
ATOM 631 O O . LEU A 1 81 ? 12.552 4.550 2.578 1.00 97.75 81 LEU A O 1
ATOM 635 N N . MET A 1 82 ? 12.330 2.358 2.102 1.00 98.25 82 MET A N 1
ATOM 636 C CA . MET A 1 82 ? 10.896 2.419 1.812 1.00 98.25 82 MET A CA 1
ATOM 637 C C . MET A 1 82 ? 10.130 2.828 3.068 1.00 98.25 82 MET A C 1
ATOM 639 O O . MET A 1 82 ? 10.292 2.214 4.117 1.00 98.25 82 MET A O 1
ATOM 643 N N . VAL A 1 83 ? 9.280 3.842 2.941 1.00 98.50 83 VAL A N 1
ATOM 644 C CA . VAL A 1 83 ? 8.449 4.388 4.018 1.00 98.50 83 VAL A CA 1
ATOM 645 C C . VAL A 1 83 ? 6.969 4.160 3.742 1.00 98.50 83 VAL A C 1
ATOM 647 O O . VAL A 1 83 ? 6.232 3.862 4.682 1.00 98.50 83 VAL A O 1
ATOM 650 N N . PHE A 1 84 ? 6.536 4.270 2.480 1.00 98.69 84 PHE A N 1
ATOM 651 C CA . PHE A 1 84 ? 5.120 4.176 2.132 1.00 98.69 84 PHE A CA 1
ATOM 652 C C . PHE A 1 84 ? 4.834 3.374 0.858 1.00 98.69 84 PHE A C 1
ATOM 654 O O . PHE A 1 84 ? 5.606 3.403 -0.105 1.00 98.69 84 PHE A O 1
ATOM 661 N N . ILE A 1 85 ? 3.680 2.703 0.828 1.00 98.75 85 ILE A N 1
ATOM 662 C CA . ILE A 1 85 ? 3.103 2.097 -0.379 1.00 98.75 85 ILE A CA 1
ATOM 663 C C . ILE A 1 85 ? 1.620 2.457 -0.450 1.00 98.75 85 ILE A C 1
ATOM 665 O O . ILE A 1 85 ? 0.855 2.122 0.449 1.00 98.75 85 ILE A O 1
ATOM 669 N N . ILE A 1 86 ? 1.208 3.112 -1.535 1.00 98.81 86 ILE A N 1
ATOM 670 C CA . ILE A 1 86 ? -0.158 3.630 -1.678 1.00 98.81 86 ILE A CA 1
ATOM 671 C C . ILE A 1 86 ? -0.796 3.095 -2.958 1.00 98.81 86 ILE A C 1
ATOM 673 O O . ILE A 1 86 ? -0.257 3.236 -4.059 1.00 98.81 86 ILE A O 1
ATOM 677 N N . PHE A 1 87 ? -1.990 2.532 -2.819 1.00 98.75 87 PHE A N 1
ATOM 678 C CA . PHE A 1 87 ? -2.858 2.094 -3.903 1.00 98.75 87 PHE A CA 1
ATOM 679 C C . PHE A 1 87 ? -4.099 2.990 -3.940 1.00 98.75 87 PHE A C 1
ATOM 681 O O . PHE A 1 87 ? -4.876 3.020 -2.989 1.00 98.75 87 PHE A O 1
ATOM 688 N N . SER A 1 88 ? -4.316 3.703 -5.046 1.00 98.50 88 SER A N 1
ATOM 689 C CA . SER A 1 88 ? -5.472 4.589 -5.235 1.00 98.50 88 SER A CA 1
ATOM 690 C C . SER A 1 88 ? -6.210 4.252 -6.525 1.00 98.50 88 SER A C 1
ATOM 692 O O . SER A 1 88 ? -5.642 4.320 -7.614 1.00 98.50 88 SER A O 1
ATOM 694 N N . ASN A 1 89 ? -7.490 3.895 -6.432 1.00 98.50 89 ASN A N 1
ATOM 695 C CA . ASN A 1 89 ? -8.297 3.539 -7.603 1.00 98.50 89 ASN A CA 1
ATOM 696 C C . ASN A 1 89 ? -7.680 2.349 -8.363 1.00 98.50 89 ASN A C 1
ATOM 698 O O . ASN A 1 89 ? -7.469 2.407 -9.578 1.00 98.50 89 ASN A O 1
ATOM 702 N N . VAL A 1 90 ? -7.336 1.287 -7.626 1.00 98.62 90 VAL A N 1
ATOM 703 C CA . VAL A 1 90 ? -6.658 0.099 -8.164 1.00 98.62 90 VAL A CA 1
ATOM 704 C C . VAL A 1 90 ? -7.554 -1.125 -8.055 1.00 98.62 90 VAL A C 1
ATOM 706 O O . VAL A 1 90 ? -8.084 -1.412 -6.983 1.00 98.62 90 VAL A O 1
ATOM 709 N N . ASN A 1 91 ? -7.680 -1.877 -9.149 1.00 98.19 91 ASN A N 1
ATOM 710 C CA . ASN A 1 91 ? -8.265 -3.212 -9.105 1.00 98.19 91 ASN A CA 1
ATOM 711 C C . ASN A 1 91 ? -7.191 -4.237 -8.693 1.00 98.19 91 ASN A C 1
ATOM 713 O O . ASN A 1 91 ? -6.189 -4.381 -9.391 1.00 98.19 91 ASN A O 1
ATOM 717 N N . LEU A 1 92 ? -7.399 -4.902 -7.558 1.00 94.62 92 LEU A N 1
ATOM 718 C CA . LEU A 1 92 ? -6.542 -5.883 -6.899 1.00 94.62 92 LEU A CA 1
ATOM 719 C C . LEU A 1 92 ? -7.267 -7.237 -6.820 1.00 94.62 92 LEU A C 1
ATOM 721 O O . LEU A 1 92 ? -8.484 -7.297 -6.667 1.00 94.62 92 LEU A O 1
ATOM 725 N N . THR A 1 93 ? -6.528 -8.344 -6.838 1.00 87.88 93 THR A N 1
ATOM 726 C CA . THR A 1 93 ? -7.076 -9.671 -6.483 1.00 87.88 93 THR A CA 1
ATOM 727 C C . THR A 1 93 ? -6.942 -9.986 -4.989 1.00 87.88 93 THR A C 1
ATOM 729 O O . THR A 1 93 ? -7.589 -10.903 -4.488 1.00 87.88 93 THR A O 1
ATOM 732 N N . GLY A 1 94 ? -6.123 -9.215 -4.272 1.00 93.06 94 GLY A N 1
ATOM 733 C CA . GLY A 1 94 ? -5.779 -9.379 -2.865 1.00 93.06 94 GLY A CA 1
ATOM 734 C C . GLY A 1 94 ? -4.563 -8.519 -2.513 1.00 93.06 94 GLY A C 1
ATOM 735 O O . GLY A 1 94 ? -4.106 -7.723 -3.338 1.00 93.06 94 GLY A O 1
ATOM 736 N N . VAL A 1 95 ? -4.026 -8.687 -1.301 1.00 95.69 95 VAL A N 1
ATOM 737 C CA . VAL A 1 95 ? -2.718 -8.110 -0.948 1.00 95.69 95 VAL A CA 1
ATOM 738 C C . VAL A 1 95 ? -1.653 -8.733 -1.862 1.00 95.69 95 VAL A C 1
ATOM 740 O O . VAL A 1 95 ? -1.579 -9.964 -1.927 1.00 95.69 95 VAL A O 1
ATOM 743 N N . PRO A 1 96 ? -0.836 -7.938 -2.575 1.00 96.38 96 PRO A N 1
ATOM 744 C CA . PRO A 1 96 ? 0.146 -8.489 -3.498 1.00 96.38 9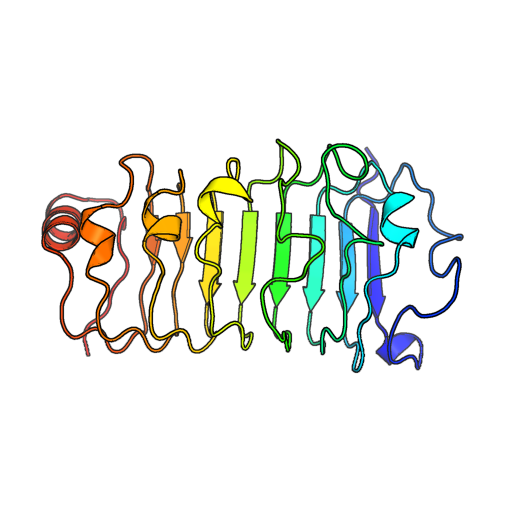6 PRO A CA 1
ATOM 745 C C . PRO A 1 96 ? 1.237 -9.312 -2.806 1.00 96.38 96 PRO A C 1
ATOM 747 O O . PRO A 1 96 ? 1.691 -8.966 -1.715 1.00 96.38 96 PRO A O 1
ATOM 750 N N . ALA A 1 97 ? 1.699 -10.379 -3.464 1.00 96.44 97 ALA A N 1
ATOM 751 C CA . ALA A 1 97 ? 2.669 -11.318 -2.895 1.00 96.44 97 ALA A CA 1
ATOM 752 C C . ALA A 1 97 ? 3.997 -10.643 -2.511 1.00 96.44 97 ALA A C 1
ATOM 754 O O . ALA A 1 97 ? 4.593 -10.995 -1.495 1.00 96.44 97 ALA A O 1
ATOM 755 N N . ALA A 1 98 ? 4.418 -9.632 -3.274 1.00 97.38 98 ALA A N 1
ATOM 756 C CA . ALA A 1 98 ? 5.605 -8.829 -2.991 1.00 97.38 98 ALA A CA 1
ATOM 757 C C . ALA A 1 98 ? 5.582 -8.078 -1.654 1.00 97.38 98 ALA A C 1
ATOM 759 O O . ALA A 1 98 ? 6.643 -7.690 -1.171 1.00 97.38 98 ALA A O 1
ATOM 760 N N . ILE A 1 99 ? 4.395 -7.846 -1.084 1.00 96.81 99 ILE A N 1
ATOM 761 C CA . ILE A 1 99 ? 4.206 -7.142 0.191 1.00 96.81 99 ILE A CA 1
ATOM 762 C C . ILE A 1 99 ? 3.437 -7.988 1.215 1.00 96.81 99 ILE A C 1
ATOM 764 O O . ILE A 1 99 ? 2.975 -7.471 2.227 1.00 96.81 99 ILE A O 1
ATOM 768 N N . ALA A 1 100 ? 3.282 -9.291 0.965 1.00 94.56 100 ALA A N 1
ATOM 769 C CA . ALA A 1 100 ? 2.583 -10.214 1.861 1.00 94.56 100 ALA A CA 1
ATOM 770 C C . ALA A 1 100 ? 3.493 -10.813 2.955 1.00 94.56 100 ALA A C 1
ATOM 772 O O . ALA A 1 100 ? 3.006 -11.508 3.848 1.00 94.56 100 ALA A O 1
ATOM 773 N N . GLY A 1 101 ? 4.808 -10.585 2.867 1.00 90.81 101 GLY A N 1
ATOM 774 C CA . GLY A 1 101 ? 5.815 -11.029 3.834 1.00 90.81 101 GLY A CA 1
ATOM 775 C C . GLY A 1 101 ? 6.418 -9.873 4.644 1.00 90.81 101 GLY A C 1
ATOM 776 O O . GLY A 1 101 ? 5.882 -8.767 4.605 1.00 90.81 101 GLY A O 1
ATOM 777 N N . PRO A 1 102 ? 7.530 -10.119 5.365 1.00 93.38 102 PRO A N 1
ATOM 778 C CA . PRO A 1 102 ? 8.222 -9.099 6.150 1.00 93.38 102 PRO A CA 1
ATOM 779 C C . PRO A 1 102 ? 8.653 -7.900 5.299 1.00 93.38 102 PRO A C 1
ATOM 781 O O . PRO A 1 102 ? 9.399 -8.054 4.329 1.00 93.38 102 PRO A O 1
ATOM 784 N N . LEU A 1 103 ? 8.195 -6.715 5.690 1.00 96.19 103 LEU A N 1
ATOM 785 C CA . LEU A 1 103 ? 8.506 -5.448 5.030 1.00 96.19 103 LEU A CA 1
ATOM 786 C C . LEU A 1 103 ? 9.773 -4.779 5.599 1.00 96.19 103 LEU A C 1
ATOM 788 O O . LEU A 1 103 ? 10.216 -5.151 6.687 1.00 96.19 103 LEU A O 1
ATOM 792 N N . PRO A 1 104 ? 10.370 -3.804 4.882 1.00 97.12 104 PRO A N 1
ATOM 793 C CA . PRO A 1 104 ? 11.479 -2.999 5.395 1.00 97.12 104 PRO A CA 1
ATOM 794 C C . PRO A 1 104 ? 11.149 -2.327 6.732 1.00 97.12 104 PRO A C 1
ATOM 796 O O . PRO A 1 104 ? 10.027 -1.866 6.933 1.00 97.12 104 PRO A O 1
ATOM 799 N N . ASP A 1 105 ? 12.149 -2.184 7.604 1.00 96.69 105 ASP A N 1
ATOM 800 C CA . ASP A 1 105 ? 11.973 -1.652 8.966 1.00 96.69 105 ASP A CA 1
ATOM 801 C C . ASP A 1 105 ? 11.422 -0.213 8.984 1.00 96.69 105 ASP A C 1
ATOM 803 O O . ASP A 1 105 ? 10.749 0.202 9.930 1.00 96.69 105 ASP A O 1
ATOM 807 N N . LEU A 1 106 ? 11.717 0.564 7.936 1.00 97.88 106 LEU A N 1
ATOM 808 C CA . LEU A 1 106 ? 11.268 1.949 7.792 1.00 97.88 106 LEU A CA 1
ATOM 809 C C . LEU A 1 106 ? 9.874 2.087 7.173 1.00 97.88 106 LEU A C 1
ATOM 811 O O . LEU A 1 106 ? 9.364 3.207 7.129 1.00 97.88 106 LEU A O 1
ATOM 815 N N . LEU A 1 107 ? 9.253 0.995 6.719 1.00 98.38 107 LEU A N 1
ATOM 816 C CA . LEU A 1 107 ? 7.947 1.050 6.078 1.00 98.38 107 LEU A CA 1
ATOM 817 C C . LEU A 1 107 ? 6.865 1.198 7.148 1.00 98.38 107 LEU A C 1
ATOM 819 O O . LEU A 1 107 ? 6.615 0.293 7.941 1.00 98.38 107 LEU A O 1
ATOM 823 N N . GLN A 1 108 ? 6.242 2.372 7.164 1.00 98.06 108 GLN A N 1
ATOM 824 C CA . GLN A 1 108 ? 5.321 2.808 8.212 1.00 98.06 108 GLN A CA 1
ATOM 825 C C . GLN A 1 108 ? 3.894 3.005 7.702 1.00 98.06 108 GLN A C 1
ATOM 827 O O . GLN A 1 108 ? 2.973 3.013 8.516 1.00 98.06 108 GLN A O 1
ATOM 832 N N . ASP A 1 109 ? 3.714 3.187 6.393 1.00 98.62 109 ASP A N 1
ATOM 833 C CA . ASP A 1 109 ? 2.466 3.670 5.809 1.00 98.62 109 ASP A CA 1
ATOM 834 C C . ASP A 1 109 ? 2.017 2.798 4.628 1.00 98.62 109 ASP A C 1
ATOM 836 O O . ASP A 1 109 ? 2.729 2.652 3.629 1.00 98.62 109 ASP A O 1
ATOM 840 N N . ILE A 1 110 ? 0.848 2.172 4.761 1.00 98.56 110 ILE A N 1
ATOM 841 C CA . ILE A 1 110 ? 0.227 1.384 3.697 1.00 98.56 110 ILE A CA 1
ATOM 842 C C . ILE A 1 110 ? -1.211 1.840 3.517 1.00 98.56 110 ILE A C 1
ATOM 844 O O . ILE A 1 110 ? -2.026 1.754 4.437 1.00 98.56 110 ILE A O 1
ATOM 848 N N . GLU A 1 111 ? -1.550 2.234 2.294 1.00 98.62 111 GLU A N 1
ATOM 849 C CA . GLU A 1 111 ? -2.887 2.717 1.975 1.00 98.62 111 GLU A CA 1
ATOM 850 C C . GLU A 1 111 ? -3.493 1.985 0.778 1.00 98.62 111 GLU A C 1
ATOM 852 O O . GLU A 1 111 ? -2.876 1.834 -0.275 1.00 98.62 111 GLU A O 1
ATOM 857 N N . PHE A 1 112 ? -4.752 1.590 0.916 1.00 98.44 112 PHE A N 1
ATOM 858 C CA . PHE A 1 112 ? -5.601 1.045 -0.132 1.00 98.44 112 PHE A CA 1
ATOM 859 C C . PHE A 1 112 ? -6.882 1.878 -0.187 1.00 98.44 112 PHE A C 1
ATOM 861 O O . PHE A 1 112 ? -7.816 1.638 0.572 1.00 98.44 112 PHE A O 1
ATOM 868 N N . SER A 1 113 ? -6.944 2.867 -1.076 1.00 98.19 113 SER A N 1
ATOM 869 C CA . SER A 1 113 ? -8.115 3.733 -1.243 1.00 98.19 113 SER A CA 1
ATOM 870 C C . SER A 1 113 ? -8.812 3.459 -2.570 1.00 98.19 113 SER A C 1
ATOM 872 O O . SER A 1 113 ? -8.180 3.439 -3.630 1.00 98.19 113 SER A O 1
ATOM 874 N N . HIS A 1 114 ? -10.133 3.277 -2.525 1.00 98.06 114 HIS A N 1
ATOM 875 C CA . HIS A 1 114 ? -10.954 2.991 -3.705 1.00 98.06 114 HIS A CA 1
ATOM 876 C C . HIS A 1 114 ? -10.446 1.762 -4.469 1.00 98.06 114 HIS A C 1
ATOM 878 O O . HIS A 1 114 ? -10.189 1.811 -5.674 1.00 98.06 114 HIS A O 1
ATOM 884 N N . THR A 1 115 ? -10.262 0.658 -3.748 1.00 97.94 115 THR A N 1
ATOM 885 C CA . THR A 1 115 ? -9.846 -0.622 -4.332 1.00 97.94 115 THR A CA 1
ATOM 886 C C . THR A 1 115 ? -10.982 -1.641 -4.264 1.00 97.94 115 THR A C 1
ATOM 888 O O . THR A 1 115 ? -12.118 -1.317 -3.937 1.00 97.94 115 THR A O 1
ATOM 891 N N . ASN A 1 116 ? -10.702 -2.895 -4.590 1.00 95.31 116 ASN A N 1
ATOM 892 C CA . ASN A 1 116 ? -11.579 -4.041 -4.343 1.00 95.31 116 ASN A CA 1
ATOM 893 C C . ASN A 1 116 ? -10.902 -5.069 -3.420 1.00 95.31 116 ASN A C 1
ATOM 895 O O . ASN A 1 116 ? -11.190 -6.265 -3.505 1.00 95.31 116 ASN A O 1
ATOM 899 N N . LEU A 1 117 ? -10.004 -4.610 -2.537 1.00 94.62 117 LEU A N 1
ATOM 900 C CA . LEU A 1 117 ? -9.393 -5.422 -1.487 1.00 94.62 117 LEU A CA 1
ATOM 901 C C . LEU A 1 117 ? -10.432 -5.775 -0.411 1.00 94.62 117 LEU A C 1
ATOM 903 O O . LEU A 1 117 ? -10.473 -5.182 0.661 1.00 94.62 117 LEU A O 1
ATOM 907 N N . SER A 1 118 ? -11.290 -6.754 -0.695 1.00 87.88 118 SER A N 1
ATOM 908 C CA . SER A 1 118 ? -12.374 -7.153 0.212 1.00 87.88 118 SER A CA 1
ATOM 909 C C . SER A 1 118 ? -11.960 -8.197 1.256 1.00 87.88 118 SER A C 1
ATOM 911 O O . SER A 1 118 ? -12.739 -8.498 2.162 1.00 87.88 118 SER A O 1
ATOM 913 N N . VAL A 1 119 ? -10.770 -8.792 1.114 1.00 88.88 119 VAL A N 1
ATOM 914 C CA . VAL A 1 119 ? -10.229 -9.818 2.018 1.00 88.88 119 VAL A CA 1
ATOM 915 C C . VAL A 1 119 ? -8.858 -9.381 2.517 1.00 88.88 119 VAL A C 1
ATOM 917 O O . VAL A 1 119 ? -7.922 -9.230 1.734 1.00 88.88 119 VAL A O 1
ATOM 920 N N . ILE A 1 120 ? -8.751 -9.211 3.832 1.00 88.62 120 ILE A N 1
ATOM 921 C CA . ILE A 1 120 ? -7.505 -8.896 4.530 1.00 88.62 120 ILE A CA 1
ATOM 922 C C . ILE A 1 120 ? -6.884 -10.214 5.035 1.00 88.62 120 ILE A C 1
ATOM 924 O O . ILE A 1 120 ? -7.599 -10.986 5.681 1.00 88.62 120 ILE A O 1
ATOM 928 N N . PRO A 1 121 ? -5.588 -10.483 4.787 1.00 89.88 121 PRO A N 1
ATOM 929 C CA . PRO A 1 121 ? -4.895 -11.655 5.325 1.00 89.88 121 PRO A CA 1
ATOM 930 C C . PRO A 1 121 ? -4.911 -11.725 6.861 1.00 89.88 121 PRO A C 1
ATOM 932 O O . PRO A 1 121 ? -4.833 -10.716 7.563 1.00 89.88 121 PRO A O 1
ATOM 935 N N . ASP A 1 122 ? -4.961 -12.935 7.412 1.00 90.62 122 ASP A N 1
ATOM 936 C CA . ASP A 1 122 ? -5.007 -13.186 8.858 1.00 90.62 122 ASP A CA 1
ATOM 937 C C . ASP A 1 122 ? -3.625 -13.167 9.539 1.00 90.62 122 ASP A C 1
ATOM 939 O O . ASP A 1 122 ? -3.534 -13.378 10.747 1.00 90.62 122 ASP A O 1
ATOM 943 N N . ASN A 1 123 ? -2.564 -12.835 8.801 1.00 91.38 123 ASN A N 1
ATOM 944 C CA . ASN A 1 123 ? -1.178 -12.793 9.274 1.00 91.38 123 ASN A CA 1
ATOM 945 C C . ASN A 1 123 ? -0.515 -11.404 9.157 1.00 91.38 123 ASN A C 1
ATOM 947 O O . ASN A 1 123 ? 0.701 -11.292 9.315 1.00 91.38 123 ASN A O 1
ATOM 951 N N . LEU A 1 124 ? -1.278 -10.330 8.904 1.00 90.31 124 LEU A N 1
ATOM 952 C CA . LEU A 1 124 ? -0.698 -8.990 8.711 1.00 90.31 124 LEU A CA 1
ATOM 953 C C . LEU A 1 124 ? 0.135 -8.489 9.898 1.00 90.31 124 LEU A C 1
ATOM 955 O O . LEU A 1 124 ? 1.122 -7.799 9.688 1.00 90.31 124 LEU A O 1
ATOM 959 N N . ASN A 1 125 ? -0.193 -8.871 11.136 1.00 90.31 125 ASN A N 1
ATOM 960 C CA . ASN A 1 125 ? 0.614 -8.497 12.303 1.00 90.31 125 ASN A CA 1
ATOM 961 C C . ASN A 1 125 ? 2.024 -9.108 12.309 1.00 90.31 125 ASN A C 1
ATOM 963 O O . ASN A 1 125 ? 2.888 -8.618 13.027 1.00 90.31 125 ASN A O 1
ATOM 967 N N . GLU A 1 126 ? 2.247 -10.184 11.555 1.00 92.19 126 GLU A N 1
ATOM 968 C CA . GLU A 1 126 ? 3.564 -10.806 11.381 1.00 92.19 126 GLU A CA 1
ATOM 969 C C . GLU A 1 126 ? 4.269 -10.261 10.137 1.00 92.19 126 GLU A C 1
ATOM 971 O O . GLU A 1 126 ? 5.478 -10.047 10.161 1.00 92.19 126 GLU A O 1
ATOM 976 N N . ALA A 1 127 ? 3.514 -10.019 9.060 1.00 92.31 127 ALA A N 1
ATOM 977 C CA . ALA A 1 127 ? 4.047 -9.483 7.812 1.00 92.31 127 ALA A CA 1
ATOM 978 C C . ALA A 1 127 ? 4.451 -8.003 7.935 1.00 92.31 127 ALA A C 1
ATOM 980 O O . ALA A 1 127 ? 5.465 -7.584 7.380 1.00 92.31 127 ALA A O 1
ATOM 981 N N . TRP A 1 128 ? 3.677 -7.204 8.672 1.00 95.38 128 TRP A N 1
ATOM 982 C CA . TRP A 1 128 ? 3.783 -5.742 8.719 1.00 95.38 128 TRP A CA 1
ATOM 983 C C . TRP A 1 128 ? 4.083 -5.224 10.139 1.00 95.38 128 TRP A C 1
ATOM 985 O O . TRP A 1 128 ? 3.350 -4.374 10.649 1.00 95.38 128 TRP A O 1
ATOM 995 N N . PRO A 1 129 ? 5.140 -5.712 10.816 1.00 90.75 129 PRO A N 1
ATOM 996 C CA . PRO A 1 129 ? 5.383 -5.399 12.226 1.00 90.75 129 PRO A CA 1
ATOM 997 C C . PRO A 1 129 ? 5.737 -3.924 12.473 1.00 90.75 129 PRO A C 1
ATOM 999 O O . PRO A 1 129 ? 5.583 -3.452 13.595 1.00 90.75 129 PRO A O 1
ATOM 1002 N N . GLY A 1 130 ? 6.221 -3.212 11.449 1.00 93.31 130 GLY A N 1
ATOM 1003 C CA . GLY A 1 130 ? 6.596 -1.798 11.524 1.00 93.31 130 GLY A CA 1
ATOM 1004 C C . GLY A 1 130 ? 5.521 -0.817 11.054 1.00 93.31 130 GLY A C 1
ATOM 1005 O O . GLY A 1 130 ? 5.724 0.382 11.196 1.00 93.31 130 GLY A O 1
ATOM 1006 N N . VAL A 1 131 ? 4.394 -1.282 10.504 1.00 96.88 131 VAL A N 1
ATOM 1007 C CA . VAL A 1 131 ? 3.372 -0.386 9.941 1.00 96.88 131 VAL A CA 1
ATOM 1008 C C . VAL A 1 131 ? 2.606 0.308 11.063 1.00 96.88 131 VAL A C 1
ATOM 1010 O O . VAL A 1 131 ? 1.963 -0.351 11.877 1.00 96.88 131 VAL A O 1
ATOM 1013 N N . GLY A 1 132 ? 2.660 1.642 11.076 1.00 96.25 132 GLY A N 1
ATOM 1014 C CA . GLY A 1 132 ? 1.956 2.502 12.027 1.00 96.25 132 GLY A CA 1
ATOM 1015 C C . GLY A 1 132 ? 0.707 3.173 11.446 1.00 96.25 132 GLY A C 1
ATOM 1016 O O . GLY A 1 132 ? -0.192 3.529 12.205 1.00 96.25 132 GLY A O 1
ATOM 1017 N N . THR A 1 133 ? 0.627 3.327 10.123 1.00 97.62 133 THR A N 1
ATOM 1018 C CA . THR A 1 133 ? -0.522 3.900 9.406 1.00 97.62 133 THR A CA 1
ATOM 1019 C C . THR A 1 133 ? -1.054 2.872 8.420 1.00 97.62 133 THR A C 1
ATOM 1021 O O . THR A 1 133 ? -0.320 2.405 7.550 1.00 97.62 133 THR A O 1
ATOM 1024 N N . LEU A 1 134 ? -2.321 2.489 8.578 1.00 97.19 134 LEU A N 1
ATOM 1025 C CA . LEU A 1 134 ? -2.986 1.559 7.671 1.00 97.19 134 LEU A CA 1
ATOM 1026 C C . LEU A 1 134 ? -4.348 2.098 7.266 1.00 97.19 134 LEU A C 1
ATOM 1028 O O . LEU A 1 134 ? -5.278 2.132 8.078 1.00 97.19 134 LEU A O 1
ATOM 1032 N N . TYR A 1 135 ? -4.486 2.455 5.994 1.00 97.69 135 TYR A N 1
ATOM 1033 C CA . TYR A 1 135 ? -5.762 2.860 5.419 1.00 97.69 135 TYR A CA 1
ATOM 1034 C C . TYR A 1 135 ? -6.265 1.792 4.463 1.00 97.69 135 TYR A C 1
ATOM 1036 O O . TYR A 1 135 ? -5.568 1.374 3.545 1.00 97.69 135 TYR A O 1
ATOM 1044 N N . ILE A 1 136 ? -7.500 1.350 4.666 1.00 96.75 136 ILE A N 1
ATOM 1045 C CA . ILE A 1 136 ? -8.204 0.498 3.716 1.00 96.75 136 ILE A CA 1
ATOM 1046 C C . ILE A 1 136 ? -9.591 1.089 3.530 1.00 96.75 136 ILE A C 1
ATOM 1048 O O . ILE A 1 136 ? -10.529 0.756 4.248 1.00 96.75 136 ILE A O 1
ATOM 1052 N N . GLU A 1 137 ? -9.708 2.014 2.589 1.00 97.38 137 GLU A N 1
ATOM 1053 C CA . GLU A 1 137 ? -10.891 2.838 2.387 1.00 97.38 137 GLU A CA 1
ATOM 1054 C C . GLU A 1 137 ? -11.609 2.466 1.096 1.00 97.38 137 GLU A C 1
ATOM 1056 O O . GLU A 1 137 ? -10.977 2.112 0.095 1.00 97.38 137 GLU A O 1
ATOM 1061 N N . TYR A 1 138 ? -12.938 2.570 1.095 1.00 97.12 138 TYR A N 1
ATOM 1062 C CA . TYR A 1 138 ? -13.763 2.353 -0.099 1.00 97.12 138 TYR A CA 1
ATOM 1063 C C . TYR A 1 138 ? -13.418 1.053 -0.843 1.00 97.12 138 TYR A C 1
ATOM 1065 O O . TYR A 1 138 ? -13.313 1.042 -2.067 1.00 97.12 138 TYR A O 1
ATOM 1073 N N . SER A 1 139 ? -13.188 -0.032 -0.091 1.00 96.50 139 SER A N 1
ATOM 1074 C CA . SER A 1 139 ? -12.690 -1.312 -0.619 1.00 96.50 139 SER A CA 1
ATOM 1075 C C . SER A 1 139 ? -13.695 -2.468 -0.496 1.00 96.50 139 SER A C 1
ATOM 1077 O O . SER A 1 139 ? -13.419 -3.591 -0.919 1.00 96.50 139 SER A O 1
ATOM 1079 N N . GLY A 1 140 ? -14.886 -2.198 0.053 1.00 94.25 140 GLY A N 1
ATOM 1080 C CA . GLY A 1 140 ? -15.982 -3.169 0.169 1.00 94.25 140 GLY A CA 1
ATOM 1081 C C . GLY A 1 140 ? -15.750 -4.245 1.234 1.00 94.25 140 GLY A C 1
ATOM 1082 O O . GLY A 1 140 ? -16.273 -5.357 1.124 1.00 94.25 140 GLY A O 1
ATOM 1083 N N . ILE A 1 141 ? -14.938 -3.950 2.253 1.00 92.44 141 ILE A N 1
ATOM 1084 C CA . ILE A 1 141 ? -14.647 -4.899 3.331 1.00 92.44 141 ILE A CA 1
ATOM 1085 C C . ILE A 1 141 ? -15.859 -5.047 4.246 1.00 92.44 141 ILE A C 1
ATOM 1087 O O . ILE A 1 141 ? -16.445 -4.061 4.679 1.00 92.44 141 ILE A O 1
ATOM 1091 N N . ARG A 1 142 ? -16.189 -6.295 4.591 1.00 92.06 142 ARG A N 1
ATOM 1092 C CA . ARG A 1 142 ? -17.287 -6.633 5.519 1.00 92.06 142 ARG A CA 1
ATOM 1093 C C . ARG A 1 142 ? -16.824 -7.097 6.890 1.00 92.06 142 ARG A C 1
ATOM 1095 O O . ARG A 1 142 ? -17.585 -7.026 7.847 1.00 92.06 142 ARG A O 1
ATOM 1102 N N . ASN A 1 143 ? -15.590 -7.586 6.984 1.00 88.19 143 ASN A N 1
ATOM 1103 C CA . ASN A 1 143 ? -15.012 -8.112 8.214 1.00 88.19 143 ASN A CA 1
ATOM 1104 C C . ASN A 1 143 ? -13.525 -7.777 8.274 1.00 88.19 143 ASN A C 1
ATOM 1106 O O . ASN A 1 143 ? -12.844 -7.777 7.252 1.00 88.19 143 ASN A O 1
ATOM 1110 N N . VAL A 1 144 ? -13.022 -7.565 9.484 1.00 88.00 144 VAL A N 1
ATOM 1111 C CA . VAL A 1 144 ? -11.604 -7.323 9.749 1.00 88.00 144 VAL A CA 1
ATOM 1112 C C . VAL A 1 144 ? -11.056 -8.493 10.572 1.00 88.00 144 VAL A C 1
ATOM 1114 O O . VAL A 1 144 ? -11.703 -8.868 11.556 1.00 88.00 144 VAL A O 1
ATOM 1117 N N . PRO A 1 145 ? -9.910 -9.093 10.201 1.00 88.25 145 PRO A N 1
ATOM 1118 C CA . PRO A 1 145 ? -9.335 -10.205 10.948 1.00 88.25 145 PRO A CA 1
ATOM 1119 C C . PRO A 1 145 ? -8.799 -9.744 12.309 1.00 88.25 145 PRO A C 1
ATOM 1121 O O . PRO A 1 145 ? -8.382 -8.597 12.482 1.00 88.25 145 PRO A O 1
ATOM 1124 N N . GLU A 1 146 ? -8.751 -10.659 13.280 1.00 85.62 146 GLU A N 1
ATOM 1125 C CA . GLU A 1 146 ? -8.196 -10.372 14.613 1.00 85.62 146 GLU A CA 1
ATOM 1126 C C . GLU A 1 146 ? -6.721 -9.954 14.566 1.00 85.62 146 GLU A C 1
ATOM 1128 O O . GLU A 1 146 ? -6.266 -9.220 15.439 1.00 85.62 146 GLU A O 1
ATOM 1133 N N . SER A 1 147 ? -5.974 -10.387 13.547 1.00 87.06 147 SER A N 1
ATOM 1134 C CA . SER A 1 147 ? -4.586 -9.978 13.319 1.00 87.06 147 SER A CA 1
ATOM 1135 C C . SER A 1 147 ? -4.427 -8.474 13.188 1.00 87.06 147 SER A C 1
ATOM 1137 O O . SER A 1 147 ? -3.517 -7.920 13.795 1.00 87.06 147 SER A O 1
ATOM 1139 N N . LEU A 1 148 ? -5.341 -7.795 12.489 1.00 88.06 148 LEU A N 1
ATOM 1140 C CA . LEU A 1 148 ? -5.288 -6.340 12.341 1.00 88.06 148 LEU A CA 1
ATOM 1141 C C . LEU A 1 148 ? -5.399 -5.642 13.705 1.00 88.06 148 LEU A C 1
ATOM 1143 O O . LEU A 1 148 ? -4.782 -4.608 13.923 1.00 88.06 148 LEU A O 1
ATOM 1147 N N . MET A 1 149 ? -6.108 -6.245 14.666 1.00 83.06 149 MET A N 1
ATOM 1148 C CA . MET A 1 149 ? -6.219 -5.713 16.031 1.00 83.06 149 MET A CA 1
ATOM 1149 C C . MET A 1 149 ? -4.957 -5.917 16.875 1.00 83.06 149 MET A C 1
ATOM 1151 O O . MET A 1 149 ? -4.829 -5.300 17.928 1.00 83.06 149 MET A O 1
ATOM 1155 N N . ARG A 1 150 ? -4.043 -6.790 16.440 1.00 87.50 150 ARG A N 1
ATOM 1156 C CA . ARG A 1 150 ? -2.757 -7.052 17.102 1.00 87.50 150 ARG A CA 1
ATOM 1157 C C . ARG A 1 150 ? -1.609 -6.223 16.525 1.00 87.50 150 ARG A C 1
ATOM 1159 O O . ARG A 1 150 ? -0.512 -6.280 17.069 1.00 87.50 150 ARG A O 1
ATOM 1166 N N . MET A 1 151 ? -1.843 -5.500 15.432 1.00 90.81 151 MET A N 1
ATOM 1167 C CA . MET A 1 151 ? -0.851 -4.611 14.829 1.00 90.81 151 MET A CA 1
ATOM 1168 C C . MET A 1 151 ? -0.643 -3.367 15.689 1.00 90.81 151 MET A C 1
ATOM 1170 O O . MET A 1 151 ? -1.620 -2.803 16.169 1.00 90.81 151 MET A O 1
ATOM 1174 N N . ASP A 1 152 ? 0.598 -2.899 15.834 1.00 91.50 152 ASP A N 1
ATOM 1175 C CA . ASP A 1 152 ? 0.946 -1.705 16.619 1.00 91.50 152 ASP A CA 1
ATOM 1176 C C . ASP A 1 152 ? 0.666 -0.393 15.855 1.00 91.50 152 ASP A C 1
ATOM 1178 O O . ASP A 1 152 ? 1.545 0.437 15.639 1.00 91.50 152 ASP A O 1
ATOM 1182 N N . LEU A 1 153 ? -0.579 -0.227 15.400 1.00 92.44 153 LEU A N 1
ATOM 1183 C CA . LEU A 1 153 ? -1.013 0.917 14.599 1.00 92.44 153 LEU A CA 1
ATOM 1184 C C . LEU A 1 153 ? -1.172 2.177 15.456 1.00 92.44 153 LEU A C 1
ATOM 1186 O O . LEU A 1 153 ? -1.724 2.129 16.555 1.00 92.44 153 LEU A O 1
ATOM 1190 N N . PHE A 1 154 ? -0.782 3.321 14.897 1.00 92.75 154 PHE A N 1
ATOM 1191 C CA . PHE A 1 154 ? -1.089 4.657 15.403 1.00 92.75 154 PHE A CA 1
ATOM 1192 C C . PHE A 1 154 ? -2.304 5.278 14.698 1.00 92.75 154 PHE A C 1
ATOM 1194 O O . PHE A 1 154 ? -3.114 5.935 15.358 1.00 92.75 154 PHE A O 1
ATOM 1201 N N . ASP A 1 155 ? -2.465 5.046 13.393 1.00 93.56 155 ASP A N 1
ATOM 1202 C CA . ASP A 1 155 ? -3.587 5.553 12.599 1.00 93.56 155 ASP A CA 1
ATOM 1203 C C . ASP A 1 155 ? -4.219 4.432 11.761 1.00 93.56 155 ASP A C 1
ATOM 1205 O O . ASP A 1 155 ? -3.533 3.693 11.052 1.00 93.56 155 ASP A O 1
ATOM 1209 N N . LEU A 1 156 ? -5.539 4.282 11.878 1.00 93.31 156 LEU A N 1
ATOM 1210 C CA . LEU A 1 156 ? -6.320 3.274 11.169 1.00 93.31 156 LEU A CA 1
ATOM 1211 C C . LEU A 1 156 ? -7.534 3.927 10.516 1.00 93.31 156 LEU A C 1
ATOM 1213 O O . LEU A 1 156 ? -8.426 4.427 11.204 1.00 93.31 156 LEU A O 1
ATOM 1217 N N . SER A 1 157 ? -7.626 3.815 9.195 1.00 94.25 157 SER A N 1
ATOM 1218 C CA . SER A 1 157 ? -8.811 4.223 8.444 1.00 94.25 157 SER A CA 1
ATOM 1219 C C . SER A 1 157 ? -9.458 3.027 7.766 1.00 94.25 157 SER A C 1
ATOM 1221 O O . SER A 1 157 ? -8.825 2.302 7.003 1.00 94.25 157 SER A O 1
ATOM 1223 N N . LEU A 1 158 ? -10.743 2.834 8.044 1.00 94.12 158 LEU A N 1
ATOM 1224 C CA . LEU A 1 158 ? -11.617 1.867 7.381 1.00 94.12 158 LEU A CA 1
ATOM 1225 C C . LEU A 1 158 ? -12.834 2.570 6.763 1.00 94.12 158 LEU A C 1
ATOM 1227 O O . LEU A 1 158 ? -13.892 1.957 6.607 1.00 94.12 158 LEU A O 1
ATOM 1231 N N . ILE A 1 159 ? -12.695 3.859 6.447 1.00 94.38 159 ILE A N 1
ATOM 1232 C CA . ILE A 1 159 ? -13.717 4.726 5.847 1.00 94.38 159 ILE A CA 1
ATOM 1233 C C . ILE A 1 159 ? -14.344 4.076 4.604 1.00 94.38 159 ILE A C 1
ATOM 1235 O O . ILE A 1 159 ? -13.655 3.520 3.752 1.00 94.38 159 ILE A O 1
ATOM 1239 N N . GLY A 1 160 ? -15.664 4.182 4.454 1.00 94.44 160 GLY A N 1
ATOM 1240 C CA . GLY A 1 160 ? -16.340 3.839 3.200 1.00 94.44 160 GLY A CA 1
ATOM 1241 C C . GLY A 1 160 ? -16.438 2.347 2.895 1.00 94.44 160 GLY A C 1
ATOM 1242 O O . GLY A 1 160 ? -16.499 1.979 1.725 1.00 94.44 160 GLY A O 1
ATOM 1243 N N . ASN A 1 161 ? -16.425 1.484 3.909 1.00 95.44 161 ASN A N 1
ATOM 1244 C CA . ASN A 1 161 ? -16.569 0.037 3.732 1.00 95.44 161 ASN A CA 1
ATOM 1245 C C . ASN A 1 161 ? -17.982 -0.457 4.107 1.00 95.44 161 ASN A C 1
ATOM 1247 O O . ASN A 1 161 ? -18.887 0.322 4.412 1.00 95.44 161 ASN A O 1
ATOM 1251 N N . ASP A 1 162 ? -18.161 -1.778 4.079 1.00 94.44 162 ASP A N 1
ATOM 1252 C CA . ASP A 1 162 ? -19.415 -2.480 4.360 1.00 94.44 162 ASP A CA 1
ATOM 1253 C C . ASP A 1 162 ? -19.401 -3.122 5.769 1.00 94.44 162 ASP A C 1
ATOM 1255 O O . ASP A 1 162 ? -19.964 -4.199 5.985 1.00 94.44 162 ASP A O 1
ATOM 1259 N N . LEU A 1 163 ? -18.716 -2.514 6.746 1.00 91.06 163 LEU A N 1
ATOM 1260 C CA . LEU A 1 163 ? -18.614 -3.063 8.101 1.00 91.06 163 LEU A CA 1
ATOM 1261 C C . LEU A 1 163 ? -19.932 -2.880 8.867 1.00 91.06 163 LEU A C 1
ATOM 1263 O O . LEU A 1 163 ? -20.294 -1.769 9.248 1.00 91.06 163 LEU A O 1
ATOM 1267 N N . GLU A 1 164 ? -20.626 -3.981 9.159 1.00 90.06 164 GLU A N 1
ATOM 1268 C CA . GLU A 1 164 ? -21.833 -3.966 10.007 1.00 90.06 164 GLU A CA 1
ATOM 1269 C C . GLU A 1 164 ? -21.510 -4.075 11.501 1.00 90.06 164 GLU A C 1
ATOM 1271 O O . GLU A 1 164 ? -22.214 -3.548 12.369 1.00 90.06 164 GLU A O 1
ATOM 1276 N N . THR A 1 165 ? -20.428 -4.779 11.820 1.00 82.31 165 THR A N 1
ATOM 1277 C CA . THR A 1 165 ? -19.938 -4.953 13.184 1.00 82.31 165 THR A CA 1
ATOM 1278 C C . THR A 1 165 ? -18.422 -4.912 13.180 1.00 82.31 165 THR A C 1
ATOM 1280 O O . THR A 1 165 ? -17.791 -5.319 12.208 1.00 82.31 165 THR A O 1
ATOM 1283 N N . ILE A 1 166 ? -17.824 -4.464 14.283 1.00 72.75 166 ILE A N 1
ATOM 1284 C CA . ILE A 1 166 ? -16.377 -4.588 14.466 1.00 72.75 166 ILE A CA 1
ATOM 1285 C C . ILE A 1 166 ? -16.085 -5.091 15.885 1.00 72.75 166 ILE A C 1
ATOM 1287 O O . ILE A 1 166 ? -15.593 -4.353 16.743 1.00 72.75 166 ILE A O 1
ATOM 1291 N N . PRO A 1 167 ? -16.458 -6.352 16.179 1.00 60.34 167 PRO A N 1
ATOM 1292 C CA . PRO A 1 167 ? -16.391 -6.906 17.529 1.00 60.34 167 PRO A CA 1
ATOM 1293 C C . PRO A 1 167 ? -14.956 -6.958 18.073 1.00 60.34 167 PRO A C 1
ATOM 1295 O O . PRO A 1 167 ? -14.755 -6.868 19.282 1.00 60.34 167 PRO A O 1
ATOM 1298 N N . ALA A 1 168 ? -13.958 -7.036 17.190 1.00 60.00 168 ALA A N 1
ATOM 1299 C CA . ALA A 1 168 ? -12.555 -7.157 17.561 1.00 60.00 168 ALA A CA 1
ATOM 1300 C C . ALA A 1 168 ? -11.904 -5.830 18.011 1.00 60.00 168 ALA A C 1
ATOM 1302 O O . ALA A 1 168 ? -10.870 -5.867 18.671 1.00 60.00 168 ALA A O 1
ATOM 1303 N N . LEU A 1 169 ? -12.514 -4.658 17.769 1.00 60.75 169 LEU A N 1
ATOM 1304 C CA . LEU A 1 169 ? -11.876 -3.375 18.120 1.00 60.75 169 LEU A CA 1
ATOM 1305 C C . LEU A 1 169 ? -11.782 -3.110 19.635 1.00 60.75 169 LEU A C 1
ATOM 1307 O O . LEU A 1 169 ? -11.034 -2.230 20.060 1.00 60.75 169 LEU A O 1
ATOM 1311 N N . ALA A 1 170 ? -12.487 -3.877 20.477 1.00 62.25 170 ALA A N 1
ATOM 1312 C CA . ALA A 1 170 ? -12.233 -3.864 21.922 1.00 62.25 170 ALA A CA 1
ATOM 1313 C C . ALA A 1 170 ? -10.770 -4.230 22.248 1.00 62.25 170 ALA A C 1
ATOM 1315 O O . ALA A 1 170 ? -10.229 -3.771 23.255 1.00 62.25 170 ALA A O 1
ATOM 1316 N N . GLN A 1 171 ? -10.135 -5.006 21.366 1.00 71.81 171 GLN A N 1
ATOM 1317 C CA . GLN A 1 171 ? -8.781 -5.530 21.498 1.00 71.81 171 GLN A CA 1
ATOM 1318 C C . GLN A 1 171 ? -7.719 -4.676 20.800 1.00 71.81 171 GLN A C 1
ATOM 1320 O O . GLN A 1 171 ? -6.562 -5.082 20.796 1.00 71.81 171 GLN A O 1
ATOM 1325 N N . LEU A 1 172 ? -8.077 -3.516 20.228 1.00 74.94 172 LEU A N 1
ATOM 1326 C CA . LEU A 1 172 ? -7.081 -2.636 19.615 1.00 74.94 172 LEU A CA 1
ATOM 1327 C C . LEU A 1 172 ? -5.923 -2.347 20.585 1.00 74.94 172 LEU A C 1
ATOM 1329 O O . LEU A 1 172 ? -6.146 -2.248 21.798 1.00 74.94 172 LEU A O 1
ATOM 1333 N N . PRO A 1 173 ? -4.699 -2.123 20.104 1.00 78.19 173 PRO A N 1
ATOM 1334 C CA . PRO A 1 173 ? -3.599 -1.815 20.997 1.00 78.19 173 PRO A CA 1
ATOM 1335 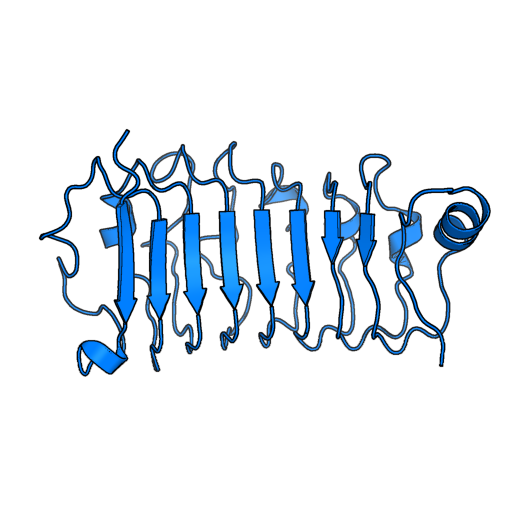C C . PRO A 1 173 ? -3.780 -0.430 21.626 1.00 78.19 173 PRO A C 1
ATOM 1337 O O . PRO A 1 173 ? -4.654 0.359 21.258 1.00 78.19 173 PRO A O 1
ATOM 1340 N N . THR A 1 174 ? -2.993 -0.132 22.653 1.00 79.25 174 THR A N 1
ATOM 1341 C CA . THR A 1 174 ? -3.010 1.183 23.315 1.00 79.25 174 THR A CA 1
ATOM 1342 C C . THR A 1 174 ? -2.293 2.268 22.516 1.00 79.25 174 THR A C 1
ATOM 1344 O O . THR A 1 174 ? -2.468 3.442 22.830 1.00 79.25 174 THR A O 1
ATOM 1347 N N . SER A 1 175 ? -1.488 1.883 21.525 1.00 84.06 175 SER A N 1
ATOM 1348 C CA . SER A 1 175 ? -0.764 2.775 20.614 1.00 84.06 175 SER A CA 1
ATOM 1349 C C . SER A 1 175 ? -1.670 3.521 19.640 1.00 84.06 175 SER A C 1
ATOM 1351 O O . SER A 1 175 ? -1.306 4.616 19.216 1.00 84.06 175 SER A O 1
ATOM 1353 N N . ILE A 1 176 ? -2.860 2.984 19.345 1.00 87.38 176 ILE A N 1
ATOM 1354 C CA . ILE A 1 176 ? -3.785 3.587 18.385 1.00 87.38 176 ILE A CA 1
ATOM 1355 C C . ILE A 1 176 ? -4.222 4.985 18.842 1.00 87.38 176 ILE A C 1
ATOM 1357 O O . ILE A 1 176 ? -4.846 5.175 19.893 1.00 87.38 176 ILE A O 1
ATOM 1361 N N . GLY A 1 177 ? -3.842 5.980 18.046 1.00 84.56 177 GLY A N 1
ATOM 1362 C CA . GLY A 1 177 ? -4.144 7.389 18.251 1.00 84.56 177 GLY A CA 1
ATOM 1363 C C . GLY A 1 177 ? -5.457 7.789 17.590 1.00 84.56 177 GLY A C 1
ATOM 1364 O O . GLY A 1 177 ? -6.278 8.452 18.231 1.00 84.56 177 GLY A O 1
ATOM 1365 N N . ASN A 1 178 ? -5.661 7.342 16.347 1.00 87.50 178 ASN A N 1
ATOM 1366 C CA . ASN A 1 178 ? -6.810 7.687 15.514 1.00 87.50 178 ASN A CA 1
ATOM 1367 C C . ASN A 1 178 ? -7.452 6.440 14.899 1.00 87.50 178 ASN A C 1
ATOM 1369 O O . ASN A 1 178 ? -6.764 5.523 14.455 1.00 87.50 178 ASN A O 1
ATOM 1373 N N . VAL A 1 179 ? -8.786 6.426 14.858 1.00 88.12 179 VAL A N 1
ATOM 1374 C CA . VAL A 1 179 ? -9.567 5.430 14.118 1.00 88.12 179 VAL A CA 1
ATOM 1375 C C . VAL A 1 179 ? -10.680 6.129 13.337 1.00 88.12 179 VAL A C 1
ATOM 1377 O O . VAL A 1 179 ? -11.542 6.783 13.929 1.00 88.12 179 VAL A O 1
ATOM 1380 N N . ALA A 1 180 ? -10.702 5.974 12.017 1.00 90.50 180 ALA A N 1
ATOM 1381 C CA . ALA A 1 180 ? -11.761 6.502 11.162 1.00 90.50 180 ALA A CA 1
ATOM 1382 C C . ALA A 1 180 ? -12.606 5.364 10.578 1.00 90.50 180 ALA A C 1
ATOM 1384 O O . ALA A 1 180 ? -12.082 4.448 9.948 1.00 90.50 180 ALA A O 1
ATOM 1385 N N . LEU A 1 181 ? -13.919 5.403 10.820 1.00 89.50 181 LEU A N 1
ATOM 1386 C CA . LEU A 1 181 ? -14.848 4.331 10.442 1.00 89.50 181 LEU A CA 1
ATOM 1387 C C . LEU A 1 181 ? -16.046 4.837 9.636 1.00 89.50 181 LEU A C 1
ATOM 1389 O O . LEU A 1 181 ? -16.893 4.037 9.259 1.00 89.50 181 LEU A O 1
ATOM 1393 N N . ASP A 1 182 ? -16.192 6.134 9.396 1.00 86.44 182 ASP A N 1
ATOM 1394 C CA . ASP A 1 182 ? -17.319 6.648 8.623 1.00 86.44 182 ASP A CA 1
ATOM 1395 C C . ASP A 1 182 ?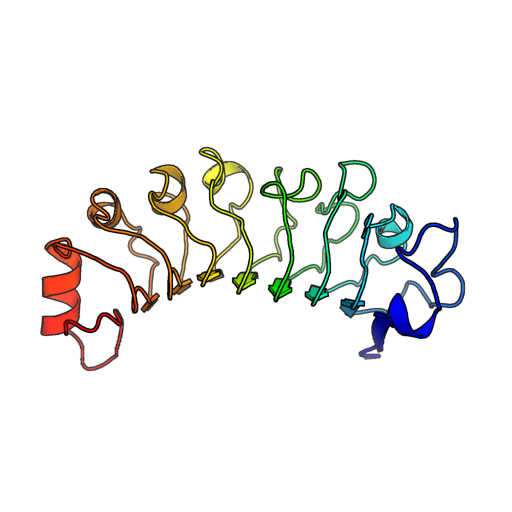 -16.985 6.798 7.134 1.00 86.44 182 ASP A C 1
ATOM 1397 O O . ASP A 1 182 ? -15.880 7.202 6.821 1.00 86.44 182 ASP A O 1
ATOM 1401 N N . PRO A 1 183 ? -17.910 6.535 6.200 1.00 92.12 183 PRO A N 1
ATOM 1402 C CA . PRO A 1 183 ? -19.176 5.840 6.397 1.00 92.12 183 PRO A CA 1
ATOM 1403 C C . PRO A 1 183 ? -18.975 4.314 6.436 1.00 92.12 183 PRO A C 1
ATOM 1405 O O . PRO A 1 183 ? -18.256 3.760 5.615 1.00 92.12 183 PRO A O 1
ATOM 1408 N N . ASN A 1 184 ? -19.643 3.629 7.365 1.00 91.75 184 ASN A N 1
ATOM 1409 C CA . ASN A 1 184 ? -19.844 2.174 7.365 1.00 91.75 184 ASN A CA 1
ATOM 1410 C C . ASN A 1 184 ? -21.246 1.880 7.934 1.00 91.75 184 ASN A C 1
ATOM 1412 O O . ASN A 1 184 ? -21.706 2.641 8.792 1.00 91.75 184 ASN A O 1
ATOM 1416 N N . PRO A 1 185 ? -21.923 0.788 7.531 1.00 92.81 185 PRO A N 1
ATOM 1417 C CA . PRO A 1 185 ? -23.247 0.405 8.035 1.00 92.81 185 PRO A CA 1
ATOM 1418 C C . PRO A 1 185 ? -23.201 -0.204 9.453 1.00 92.81 185 PRO A C 1
ATOM 1420 O O . PRO A 1 185 ? -23.870 -1.198 9.745 1.00 92.81 185 PRO A O 1
ATOM 1423 N N . LEU A 1 186 ? -22.405 0.381 10.351 1.00 88.25 186 LEU A N 1
ATOM 1424 C CA . LEU A 1 186 ? -22.186 -0.132 11.698 1.00 88.25 186 LEU A CA 1
ATOM 1425 C C . LEU A 1 186 ? -23.485 -0.126 12.494 1.00 88.25 186 LEU A C 1
ATOM 1427 O O . LEU A 1 186 ? -24.129 0.903 12.633 1.00 88.25 186 LEU A O 1
ATOM 1431 N N . GLN A 1 187 ? -23.842 -1.263 13.085 1.00 86.25 187 GLN A N 1
ATOM 1432 C CA . GLN A 1 187 ? -25.028 -1.366 13.942 1.00 86.25 187 GLN A CA 1
ATOM 1433 C C . GLN A 1 187 ? -24.740 -0.938 15.386 1.00 86.25 187 GLN A C 1
ATOM 1435 O O . GLN A 1 187 ? -25.639 -0.533 16.120 1.00 86.25 187 GLN A O 1
ATOM 1440 N N . ARG A 1 188 ? -23.480 -1.060 15.824 1.00 78.88 188 ARG A N 1
ATOM 1441 C CA . ARG A 1 188 ? -23.020 -0.696 17.173 1.00 78.88 188 ARG A CA 1
ATOM 1442 C C . ARG A 1 188 ? -21.522 -0.421 17.195 1.00 78.88 188 ARG A C 1
ATOM 1444 O O . ARG A 1 188 ? -20.759 -1.095 16.504 1.00 78.88 188 ARG A O 1
ATOM 1451 N N . LEU A 1 189 ? -21.105 0.499 18.061 1.00 76.06 189 LEU A N 1
ATOM 1452 C CA . LEU A 1 189 ? -19.697 0.683 18.413 1.00 76.06 189 LEU A CA 1
ATOM 1453 C C . LEU A 1 189 ? -19.342 -0.124 19.674 1.00 76.06 189 LEU A C 1
ATOM 1455 O O . LEU A 1 189 ? -20.161 -0.217 20.590 1.00 76.06 189 LEU A O 1
ATOM 1459 N N . PRO A 1 190 ? -18.127 -0.692 19.755 1.00 72.81 190 PRO A N 1
ATOM 1460 C CA . PRO A 1 190 ? -17.577 -1.229 20.999 1.00 72.81 190 PRO A CA 1
ATOM 1461 C C . PRO A 1 190 ? -17.531 -0.192 22.129 1.00 72.81 190 PRO A C 1
ATOM 1463 O O . PRO A 1 190 ? -17.201 0.971 21.893 1.00 72.81 190 PRO A O 1
ATOM 1466 N N . GLU A 1 191 ? -17.759 -0.632 23.374 1.00 72.69 191 GLU A N 1
ATOM 1467 C CA . GLU A 1 191 ? -17.796 0.236 24.569 1.00 72.69 191 GLU A CA 1
ATOM 1468 C C . GLU A 1 191 ? -16.555 1.129 24.716 1.00 72.69 191 GLU A C 1
ATOM 1470 O O . GLU A 1 191 ? -16.655 2.289 25.120 1.00 72.69 191 GLU A O 1
ATOM 1475 N N . ARG A 1 192 ? -15.375 0.617 24.340 1.00 73.31 192 ARG A N 1
ATOM 1476 C CA . ARG A 1 192 ? -14.116 1.370 24.392 1.00 73.31 192 ARG A CA 1
ATOM 1477 C C . ARG A 1 192 ? -14.177 2.679 23.598 1.00 73.31 192 ARG A C 1
ATOM 1479 O O . ARG A 1 192 ? -13.681 3.688 24.092 1.00 73.31 192 ARG A O 1
ATOM 1486 N N . PHE A 1 193 ? -14.792 2.698 22.415 1.00 72.25 193 PHE A N 1
ATOM 1487 C CA . PHE A 1 193 ? -14.888 3.931 21.625 1.00 72.25 193 PHE A CA 1
ATOM 1488 C C . PHE A 1 193 ? -15.937 4.890 22.154 1.00 72.25 193 PHE A C 1
ATOM 1490 O O . PHE A 1 193 ? -15.736 6.099 22.073 1.00 72.25 193 PHE A O 1
ATOM 1497 N N . THR A 1 194 ? -17.013 4.373 22.749 1.00 68.00 194 THR A N 1
ATOM 1498 C CA . THR A 1 194 ? -17.972 5.205 23.480 1.00 68.00 194 THR A CA 1
ATOM 1499 C C . THR A 1 194 ? -17.245 6.001 24.565 1.00 68.00 194 THR A C 1
ATOM 1501 O O . THR A 1 194 ? -17.428 7.210 24.670 1.00 68.00 194 THR A O 1
ATOM 1504 N N . ASN A 1 195 ? -16.323 5.365 25.297 1.00 65.56 195 ASN A N 1
ATOM 1505 C CA . ASN A 1 195 ? -15.485 6.061 26.276 1.00 65.56 195 ASN A CA 1
ATOM 1506 C C . ASN A 1 195 ? -14.529 7.075 25.624 1.00 65.56 195 ASN A C 1
ATOM 1508 O O . ASN A 1 195 ? -14.289 8.138 26.193 1.00 65.56 195 ASN A O 1
ATOM 1512 N N . TRP A 1 196 ? -13.982 6.788 24.440 1.00 71.94 196 TRP A N 1
ATOM 1513 C CA . TRP A 1 196 ? -13.091 7.715 23.726 1.00 71.94 196 TRP A CA 1
ATOM 1514 C C . TRP A 1 196 ? -13.817 8.983 23.288 1.00 71.94 196 TRP A C 1
ATOM 1516 O O . TRP A 1 196 ? -13.345 10.072 23.594 1.00 71.94 196 TRP A O 1
ATOM 1526 N N . LEU A 1 197 ? -15.002 8.845 22.692 1.00 65.38 197 LEU A N 1
ATOM 1527 C CA . LEU A 1 197 ? -15.857 9.968 22.299 1.00 65.38 197 LEU A CA 1
ATOM 1528 C C . LEU A 1 197 ? -16.239 10.857 23.491 1.00 65.38 197 LEU A C 1
ATOM 1530 O O . LEU A 1 197 ? -16.269 12.078 23.368 1.00 65.38 197 LEU A O 1
ATOM 1534 N N . LEU A 1 198 ? -16.499 10.254 24.656 1.00 61.97 198 LEU A N 1
ATOM 1535 C CA . LEU A 1 198 ? -16.864 10.981 25.876 1.00 61.97 198 LEU A CA 1
ATOM 1536 C C . LEU A 1 198 ? -15.667 11.636 26.586 1.00 61.97 198 LEU A C 1
ATOM 1538 O O . LEU A 1 198 ? -15.863 12.552 27.382 1.00 61.97 198 LEU A O 1
ATOM 1542 N N . SER A 1 199 ? -14.440 11.167 26.337 1.00 60.16 199 SER A N 1
ATOM 1543 C CA . SER A 1 199 ? -13.243 11.568 27.094 1.00 60.16 199 SER A CA 1
ATOM 1544 C C . SER A 1 199 ? -12.328 12.566 26.376 1.00 60.16 199 SER A C 1
ATOM 1546 O O . SER A 1 199 ? -11.374 13.046 26.990 1.00 60.16 199 SER A O 1
ATOM 1548 N N . SER A 1 200 ? -12.572 12.901 25.104 1.00 52.66 200 SER A N 1
ATOM 1549 C CA . SER A 1 200 ? -11.579 13.606 24.281 1.00 52.66 200 SER A CA 1
ATOM 1550 C C . SER A 1 200 ? -11.997 14.998 23.775 1.00 52.66 200 SER A C 1
ATOM 1552 O O . SER A 1 200 ? -13.021 15.141 23.118 1.00 52.66 200 SER A O 1
ATOM 1554 N N . LEU A 1 201 ? -11.112 15.994 23.961 1.00 48.50 201 LEU A N 1
ATOM 1555 C CA . LEU A 1 201 ? -11.037 17.269 23.207 1.00 48.50 201 LEU A CA 1
ATOM 1556 C C . LEU A 1 201 ? -10.350 17.109 21.824 1.00 48.50 201 LEU A C 1
ATOM 1558 O O . LEU A 1 201 ? -10.103 18.093 21.131 1.00 48.50 201 LEU A O 1
ATOM 1562 N N . VAL A 1 202 ? -10.002 15.876 21.439 1.00 49.31 202 VAL A N 1
ATOM 1563 C CA . VAL A 1 202 ? -9.263 15.507 20.219 1.00 49.31 202 VAL A CA 1
ATOM 1564 C C . VAL A 1 202 ? -10.014 14.356 19.549 1.00 49.31 202 VAL A C 1
ATOM 1566 O O . VAL A 1 202 ? -10.317 13.376 20.216 1.00 49.31 202 VAL A O 1
ATOM 1569 N N . TRP A 1 203 ? -10.329 14.461 18.259 1.00 56.31 203 TRP A N 1
ATOM 1570 C CA . TRP A 1 203 ? -11.169 13.512 17.510 1.00 56.31 203 TRP A CA 1
ATOM 1571 C C . TRP A 1 203 ? -10.488 12.146 17.276 1.00 56.31 203 TRP A C 1
ATOM 1573 O O . TRP A 1 203 ? -10.120 11.831 16.151 1.00 56.31 203 TRP A O 1
ATOM 1583 N N . LYS A 1 204 ? -10.319 11.335 18.331 1.00 65.19 204 LYS A N 1
ATOM 1584 C CA . LYS A 1 204 ? -9.666 10.007 18.278 1.00 65.19 204 LYS A CA 1
ATOM 1585 C C . LYS A 1 204 ? -10.459 8.955 17.504 1.00 65.19 204 LYS A C 1
ATOM 1587 O O . LYS A 1 204 ? -9.896 7.962 17.059 1.00 65.19 204 LYS A O 1
ATOM 1592 N N . VAL A 1 205 ? -11.771 9.147 17.384 1.00 70.44 205 VAL A N 1
ATOM 1593 C CA . VAL A 1 205 ? -12.649 8.274 16.604 1.00 70.44 205 VAL A CA 1
ATOM 1594 C C . VAL A 1 205 ? -13.568 9.142 15.765 1.00 70.44 205 VAL A C 1
ATOM 1596 O O . VAL A 1 205 ? -14.219 10.038 16.309 1.00 70.44 205 VAL A O 1
ATOM 1599 N N . ARG A 1 206 ? -13.647 8.868 14.463 1.00 74.12 206 ARG A N 1
ATOM 1600 C CA . ARG A 1 206 ? -14.659 9.464 13.585 1.00 74.12 206 ARG A CA 1
ATOM 1601 C C . ARG A 1 206 ? -15.684 8.412 13.186 1.00 74.12 206 ARG A C 1
ATOM 1603 O O . ARG A 1 206 ? -15.343 7.401 12.573 1.00 74.12 206 ARG A O 1
ATOM 1610 N N . VAL A 1 207 ? -16.922 8.642 13.619 1.00 66.88 207 VAL A N 1
ATOM 1611 C CA . VAL A 1 207 ? -18.106 7.845 13.282 1.00 66.88 207 VAL A CA 1
ATOM 1612 C C . VAL A 1 207 ? -19.284 8.807 13.180 1.00 66.88 207 VAL A C 1
ATOM 1614 O O . VAL A 1 207 ? -19.516 9.574 14.117 1.00 66.88 207 VAL A O 1
ATOM 1617 N N . TRP A 1 208 ? -20.047 8.754 12.090 1.00 60.75 208 TRP A N 1
ATOM 1618 C CA . TRP A 1 208 ? -21.323 9.465 11.979 1.00 60.75 208 TRP A CA 1
ATOM 1619 C C . TRP A 1 208 ? -22.463 8.454 11.939 1.00 60.75 208 TRP A C 1
ATOM 1621 O O . TRP A 1 208 ? -22.409 7.486 11.186 1.00 60.75 208 TRP A O 1
ATOM 1631 N N . TRP A 1 209 ? -23.496 8.695 12.741 1.00 53.53 209 TRP A N 1
ATOM 1632 C CA . TRP A 1 209 ? -24.777 8.005 12.627 1.00 53.53 209 TRP A CA 1
ATOM 1633 C C . TRP A 1 209 ? -25.713 8.894 11.805 1.00 53.53 209 TRP A C 1
ATOM 1635 O O . TRP A 1 209 ? -25.814 10.088 12.098 1.00 53.53 209 TRP A O 1
ATOM 1645 N N . THR A 1 210 ? -26.363 8.337 10.783 1.00 43.00 210 THR A N 1
ATOM 1646 C CA . THR A 1 210 ? -27.519 8.968 10.119 1.00 43.00 210 THR A CA 1
ATOM 1647 C C . THR A 1 210 ? -28.806 8.579 10.818 1.00 43.00 210 THR A C 1
ATOM 1649 O O . THR A 1 210 ? -28.960 7.359 11.061 1.00 43.00 210 THR A O 1
#

Foldseek 3Di:
DAADADEDAQVVVVHQECPDDPSPVVDDLARYAEYEYHPHAEYADDLCLLSRQNHQEYEYELYEDNADACSNAAACNRHLNHAEYEYYNYEDPEPHHSQQAAHHLNHAYYEAELYQRQDDDQCCCHSPQNHAYYYHELRAHAADHLSVQNHLHQYYEHENYAHQEHVNVVSHDPNHQAYEYPPYNHPDDDPVVVVVVVPDPDCRYDDDDD

pLDDT: mean 89.17, std 12.42, range [43.0, 98.81]